Protein AF-A0A2W4L6K8-F1 (afdb_monomer)

Secondary structure (DSSP, 8-state):
--HHHHHHHS-SS-TT--EE-EETTEE-S-SSTT-HHHHHHHHHHHHH-HHHHHHHHSS-HHHHHHHHHHHHHHHHHH---TTS-TT--GGG---HHHHHHHHHHTHHHHTS-EEEEE--TT-HHHHHHHHHHHHHHHHTT--EEEEEE-SSGGG--EEEEEEEEETTEEEEEETTTTEEEEEEHHHHHHT--HHHHS-SEEEEEEEE-

Foldseek 3Di:
DDPVVLVLQQAQADLPDFWFGDHPNHTQFDPDPQQQLLSQLLRLLSLLASVSSNQCNPDDNVVSVVVSSVVSLCQQQQDDDDVDDHRHPSVQHGDQVSSQVSCQVCCVSLVFRKDKDFQPLVDQVSLLVQLVLQQVCLQVSRKKKWWFAAPDNVVGTHIWIFNYDDPQWTWIQGRHSSGTWTDRVVCSSRQNCCPTPNTHGTTMMIGGD

pLDDT: mean 89.5, std 8.41, range [57.34, 97.81]

Radius of gyration: 15.95 Å; Cα contacts (8 Å, |Δi|>4): 426; chains: 1; bounding box: 30×41×46 Å

Sequence (209 aa):
MSPEELSQHLSLIDRGGVGDQRRGGIDVRQYEDTTCGTTSLIIARAEADPLYALSLTEGDFEENFKRERDRVHEWTNTHRLPGGIPHWPQALGTTPPDMAAYLNQHADAMGTEYEWRLVDDTDQRDVSRDMRDALTAANEGTPVPVLVANQNPADGMHYVLIVGNEGGDVLIYEPTGGETVRVPEEDFLNGNLSDSAGFDHVQSVMVPK

Structure (mmCIF, N/CA/C/O backbone):
data_AF-A0A2W4L6K8-F1
#
_entry.id   AF-A0A2W4L6K8-F1
#
loop_
_atom_site.group_PDB
_atom_site.id
_atom_site.type_symbol
_atom_site.label_atom_id
_atom_site.label_alt_id
_atom_site.label_comp_id
_atom_site.label_asym_id
_atom_site.label_entity_id
_atom_site.label_seq_id
_atom_site.pdbx_PDB_ins_code
_atom_site.Cartn_x
_atom_site.Cartn_y
_atom_site.Cartn_z
_atom_site.occupancy
_atom_site.B_iso_or_equiv
_atom_site.auth_seq_id
_atom_site.auth_comp_id
_atom_site.auth_asym_id
_atom_site.auth_atom_id
_atom_site.pdbx_PDB_model_num
ATOM 1 N N . MET A 1 1 ? -7.112 -16.903 -24.503 1.00 68.00 1 MET A N 1
ATOM 2 C CA . MET A 1 1 ? -6.727 -16.735 -23.100 1.00 68.00 1 MET A CA 1
ATOM 3 C C . MET A 1 1 ? -7.648 -17.608 -22.262 1.00 68.00 1 MET A C 1
ATOM 5 O O . MET A 1 1 ? -8.862 -17.439 -22.355 1.00 68.00 1 MET A O 1
ATOM 9 N N . SER A 1 2 ? -7.112 -18.614 -21.579 1.00 82.75 2 SER A N 1
ATOM 10 C CA . SER A 1 2 ? -7.831 -19.431 -20.600 1.00 82.75 2 SER A CA 1
ATOM 11 C C . SER A 1 2 ? -8.139 -18.600 -19.339 1.00 82.75 2 SER A C 1
ATOM 13 O O . SER A 1 2 ? -7.530 -17.546 -19.147 1.00 82.75 2 SER A O 1
ATOM 15 N N . PRO A 1 3 ? -9.067 -19.035 -18.465 1.00 75.31 3 PRO A N 1
ATOM 16 C CA . PRO A 1 3 ? -9.302 -18.371 -17.178 1.00 75.31 3 PRO A CA 1
ATOM 17 C C . PRO A 1 3 ? -8.042 -18.268 -16.305 1.00 75.31 3 PRO A C 1
ATOM 19 O O . PRO A 1 3 ? -7.853 -17.279 -15.607 1.00 75.31 3 PRO A O 1
ATOM 22 N N . GLU A 1 4 ? -7.162 -19.265 -16.389 1.00 76.00 4 GLU A N 1
ATOM 23 C CA . GLU A 1 4 ? -5.881 -19.291 -15.681 1.00 76.00 4 GLU A CA 1
ATOM 24 C C . GLU A 1 4 ? -4.900 -18.256 -16.251 1.00 76.00 4 GLU A C 1
ATOM 26 O O . GLU A 1 4 ? -4.315 -17.485 -15.497 1.00 76.00 4 GLU A O 1
ATOM 31 N N . GLU A 1 5 ? -4.798 -18.157 -17.581 1.00 75.00 5 GLU A N 1
ATOM 32 C CA . GLU A 1 5 ? -3.993 -17.125 -18.250 1.00 75.00 5 GLU A CA 1
ATOM 33 C C . GLU A 1 5 ? -4.513 -15.711 -17.925 1.00 75.00 5 GLU A C 1
ATOM 35 O O . GLU A 1 5 ? -3.727 -14.803 -17.682 1.00 75.00 5 GLU A O 1
ATOM 40 N N . LEU A 1 6 ? -5.835 -15.514 -17.849 1.00 77.00 6 LEU A N 1
ATOM 41 C CA . LEU A 1 6 ? -6.434 -14.242 -17.420 1.00 77.00 6 LEU A CA 1
ATOM 42 C C . LEU A 1 6 ? -6.054 -13.898 -15.973 1.00 77.00 6 LEU A C 1
ATOM 44 O O . LEU A 1 6 ? -5.636 -12.777 -15.702 1.00 77.00 6 LEU A O 1
ATOM 48 N N . SER A 1 7 ? -6.145 -14.853 -15.047 1.00 74.75 7 SER A N 1
ATOM 49 C CA . SER A 1 7 ? -5.787 -14.617 -13.642 1.00 74.75 7 SER A CA 1
ATOM 50 C C . SER A 1 7 ? -4.313 -14.244 -13.458 1.00 74.75 7 SER A C 1
ATOM 52 O O . SER A 1 7 ? -3.996 -13.436 -12.591 1.00 74.75 7 SER A O 1
ATOM 54 N N . GLN A 1 8 ? -3.416 -14.801 -14.276 1.00 74.94 8 GLN A N 1
ATOM 55 C CA . GLN A 1 8 ? -1.981 -14.492 -14.229 1.00 74.94 8 GLN A CA 1
ATOM 56 C C . GLN A 1 8 ? -1.658 -13.058 -14.666 1.00 74.94 8 GLN A C 1
ATOM 58 O O . GLN A 1 8 ? -0.642 -12.508 -14.242 1.00 74.94 8 GLN A O 1
ATOM 63 N N . HIS A 1 9 ? -2.512 -12.458 -15.497 1.00 81.75 9 HIS A N 1
ATOM 64 C CA . HIS A 1 9 ? -2.296 -11.122 -16.046 1.00 81.75 9 HIS A CA 1
ATOM 65 C C . HIS A 1 9 ? -3.090 -10.016 -15.341 1.00 81.75 9 HIS A C 1
ATOM 67 O O . HIS A 1 9 ? -2.664 -8.862 -15.356 1.00 81.75 9 HIS A O 1
ATOM 73 N N . LEU A 1 10 ? -4.236 -10.344 -14.738 1.00 85.94 10 LEU A N 1
ATOM 74 C CA . LEU A 1 10 ? -5.186 -9.355 -14.209 1.00 85.94 10 LEU A CA 1
ATOM 75 C C . LEU A 1 10 ? -5.088 -9.118 -12.695 1.00 85.94 10 LEU A C 1
ATOM 77 O O . LEU A 1 10 ? -5.924 -8.421 -12.133 1.00 85.94 10 LEU A O 1
ATOM 81 N N . SER A 1 11 ? -4.090 -9.695 -12.036 1.00 87.50 11 SER A N 1
ATOM 82 C CA . SER A 1 11 ? -3.805 -9.466 -10.621 1.00 87.50 11 SER A CA 1
ATOM 83 C C . SER A 1 11 ? -2.312 -9.638 -10.381 1.00 87.50 11 SER A C 1
ATOM 85 O O . SER A 1 11 ? -1.687 -10.478 -11.033 1.00 87.50 11 SER A O 1
ATOM 87 N N . LEU A 1 12 ? -1.728 -8.872 -9.460 1.00 91.06 12 LEU A N 1
ATOM 88 C CA . LEU A 1 12 ? -0.292 -8.943 -9.148 1.00 91.06 12 LEU A CA 1
ATOM 89 C C . LEU A 1 12 ? 0.019 -9.857 -7.961 1.00 91.06 12 LEU A C 1
ATOM 91 O O . LEU A 1 12 ? 1.140 -10.343 -7.851 1.00 91.06 12 LEU A O 1
ATOM 95 N N . ILE A 1 13 ? -0.976 -10.155 -7.131 1.00 91.19 13 ILE A N 1
ATOM 96 C CA . ILE A 1 13 ? -0.862 -11.039 -5.966 1.00 91.19 13 ILE A CA 1
ATOM 97 C C . ILE A 1 13 ? -1.892 -12.172 -6.043 1.00 91.19 13 ILE A C 1
ATOM 99 O O . ILE A 1 13 ? -2.893 -12.080 -6.739 1.00 91.19 13 ILE A O 1
ATOM 103 N N . ASP A 1 14 ? -1.638 -13.313 -5.431 1.00 84.88 14 ASP A N 1
ATOM 104 C CA . ASP A 1 14 ? -2.647 -14.351 -5.264 1.00 84.88 14 ASP A CA 1
ATOM 105 C C . ASP A 1 14 ? -3.558 -13.964 -4.091 1.00 84.88 14 ASP A C 1
ATOM 107 O O . ASP A 1 14 ? -3.153 -14.023 -2.934 1.00 84.88 14 ASP A O 1
ATOM 111 N N . ARG A 1 15 ? -4.797 -13.548 -4.385 1.00 67.12 15 ARG A N 1
ATOM 112 C CA . ARG A 1 15 ? -5.747 -13.019 -3.385 1.00 67.12 15 ARG A CA 1
ATOM 113 C C . ARG A 1 15 ? -6.103 -14.005 -2.263 1.00 67.12 15 ARG A C 1
ATOM 115 O O . ARG A 1 15 ? -6.611 -13.565 -1.240 1.00 67.12 15 ARG A O 1
ATOM 122 N N . GLY A 1 16 ? -5.866 -15.305 -2.449 1.00 67.00 16 GLY A N 1
ATOM 123 C CA . GLY A 1 16 ? -5.992 -16.330 -1.400 1.00 67.00 16 GLY A CA 1
ATOM 124 C C . GLY A 1 16 ? -4.676 -17.050 -1.089 1.00 67.00 16 GLY A C 1
ATOM 125 O O . GLY A 1 16 ? -4.641 -17.956 -0.258 1.00 67.00 16 GLY A O 1
ATOM 126 N N . GLY A 1 17 ? -3.590 -16.684 -1.772 1.00 72.25 17 GLY A N 1
ATOM 127 C CA . GLY A 1 17 ? -2.288 -17.312 -1.622 1.00 72.25 17 GLY A CA 1
ATOM 128 C C . GLY A 1 17 ? -1.479 -16.609 -0.546 1.00 72.25 17 GLY A C 1
ATOM 129 O O . GLY A 1 17 ? -1.089 -15.458 -0.707 1.00 72.25 17 GLY A O 1
ATOM 130 N N . VAL A 1 18 ? -1.195 -17.317 0.542 1.00 85.44 18 VAL A N 1
ATOM 131 C CA . VAL A 1 18 ? -0.209 -16.877 1.535 1.00 85.44 18 VAL A CA 1
ATOM 132 C C . VAL A 1 18 ? 1.219 -17.149 1.065 1.00 85.44 18 VAL A C 1
ATOM 134 O O . VAL A 1 18 ? 1.463 -18.087 0.303 1.00 85.44 18 VAL A O 1
ATOM 137 N N . GLY A 1 19 ? 2.167 -16.372 1.587 1.00 91.12 19 GLY A N 1
ATOM 138 C CA . GLY A 1 19 ? 3.592 -16.462 1.268 1.00 91.12 19 GLY A CA 1
ATOM 139 C C . GLY A 1 19 ? 3.997 -15.596 0.077 1.00 91.12 19 GLY A C 1
ATOM 140 O O . GLY A 1 19 ? 3.312 -14.621 -0.247 1.00 91.12 19 GLY A O 1
ATOM 141 N N . ASP A 1 20 ? 5.127 -15.951 -0.537 1.00 93.88 20 ASP A N 1
ATOM 142 C CA . ASP A 1 20 ? 5.776 -15.177 -1.599 1.00 93.88 20 ASP A CA 1
ATOM 143 C C . ASP A 1 20 ? 4.845 -14.921 -2.792 1.00 93.88 20 ASP A C 1
ATOM 145 O O . ASP A 1 20 ? 4.365 -15.842 -3.462 1.00 93.88 20 ASP A O 1
ATOM 149 N N . GLN A 1 21 ? 4.659 -13.647 -3.115 1.00 93.94 21 GLN A N 1
ATOM 150 C CA . GLN A 1 21 ? 3.882 -13.191 -4.254 1.00 93.94 21 GLN A CA 1
ATOM 151 C C . GLN A 1 21 ? 4.791 -13.036 -5.461 1.00 93.94 21 GLN A C 1
ATOM 153 O O . GLN A 1 21 ? 5.767 -12.289 -5.437 1.00 93.94 21 GLN A O 1
ATOM 158 N N . ARG A 1 22 ? 4.482 -13.755 -6.545 1.00 92.25 22 ARG A N 1
ATOM 159 C CA . ARG A 1 22 ? 5.334 -13.781 -7.743 1.00 92.25 22 ARG A CA 1
ATOM 160 C C . ARG A 1 22 ? 4.537 -13.628 -9.025 1.00 92.25 22 ARG A C 1
ATOM 162 O O . ARG A 1 22 ? 3.428 -14.153 -9.142 1.00 92.25 22 ARG A O 1
ATOM 169 N N . ARG A 1 23 ? 5.130 -12.974 -10.024 1.00 89.62 23 ARG A N 1
ATOM 170 C CA . ARG A 1 23 ? 4.609 -12.839 -11.391 1.00 89.62 23 ARG A CA 1
ATOM 171 C C . ARG A 1 23 ? 5.719 -13.042 -12.407 1.00 89.62 23 ARG A C 1
ATOM 173 O O . ARG A 1 23 ? 6.782 -12.446 -12.308 1.00 89.62 23 ARG A O 1
ATOM 180 N N . GLY A 1 24 ? 5.511 -13.967 -13.344 1.00 84.69 24 GLY A N 1
ATOM 181 C CA . GLY A 1 24 ? 6.549 -14.335 -14.315 1.00 84.69 24 GLY A CA 1
ATOM 182 C C . GLY A 1 24 ? 7.849 -14.856 -13.680 1.00 84.69 24 GLY A C 1
ATOM 183 O O . GLY A 1 24 ? 8.907 -14.744 -14.286 1.00 84.69 24 GLY A O 1
ATOM 184 N N . GLY A 1 25 ? 7.791 -15.396 -12.454 1.00 87.81 25 GLY A N 1
ATOM 185 C CA . GLY A 1 25 ? 8.976 -15.808 -11.688 1.00 87.81 25 GLY A CA 1
ATOM 186 C C . GLY A 1 25 ? 9.706 -14.667 -10.968 1.00 87.81 25 GLY A C 1
ATOM 187 O O . GLY A 1 25 ? 10.736 -14.916 -10.345 1.00 87.81 25 GLY A O 1
ATOM 188 N N . ILE A 1 26 ? 9.175 -13.448 -11.013 1.00 91.75 26 ILE A N 1
ATOM 189 C CA . ILE A 1 26 ? 9.701 -12.262 -10.334 1.00 91.75 26 ILE A CA 1
ATOM 190 C C . ILE A 1 26 ? 8.868 -11.993 -9.087 1.00 91.75 26 ILE A C 1
ATOM 192 O O . ILE A 1 26 ? 7.643 -12.099 -9.137 1.00 91.75 26 ILE A O 1
ATOM 196 N N . ASP A 1 27 ? 9.520 -11.661 -7.980 1.00 93.50 27 ASP A N 1
ATOM 197 C CA . ASP A 1 27 ? 8.831 -11.354 -6.728 1.00 93.50 27 ASP A CA 1
ATOM 198 C C . ASP A 1 27 ? 8.145 -9.990 -6.837 1.00 93.50 27 ASP A C 1
ATOM 200 O O . ASP A 1 27 ? 8.748 -8.998 -7.243 1.00 93.50 27 ASP A O 1
ATOM 204 N N . VAL A 1 28 ? 6.870 -9.924 -6.481 1.00 94.81 28 VAL A N 1
ATOM 205 C CA . VAL A 1 28 ? 6.146 -8.661 -6.385 1.00 94.81 28 VAL A CA 1
ATOM 206 C C . VAL A 1 28 ? 6.471 -8.104 -5.013 1.00 94.81 28 VAL A C 1
ATOM 208 O O . VAL A 1 28 ? 5.845 -8.498 -4.045 1.00 94.81 28 VAL A O 1
ATOM 211 N N . ARG A 1 29 ? 7.505 -7.262 -4.930 1.00 95.00 29 ARG A N 1
ATOM 212 C CA . ARG A 1 29 ? 8.001 -6.661 -3.684 1.00 95.00 29 ARG A CA 1
ATOM 213 C C . ARG A 1 29 ? 8.519 -5.245 -3.909 1.00 95.00 29 ARG A C 1
ATOM 215 O O . ARG A 1 29 ? 8.786 -4.836 -5.039 1.00 95.00 29 ARG A O 1
ATOM 222 N N . GLN A 1 30 ? 8.738 -4.503 -2.832 1.00 91.44 30 GLN A N 1
ATOM 223 C CA . GLN A 1 30 ? 9.507 -3.271 -2.879 1.00 91.44 30 GLN A CA 1
ATOM 224 C C . GLN A 1 30 ? 10.987 -3.619 -3.097 1.00 91.44 30 GLN A C 1
ATOM 226 O O . GLN A 1 30 ? 11.555 -4.500 -2.449 1.00 91.44 30 GLN A O 1
ATOM 231 N N . TYR A 1 31 ? 11.633 -2.914 -4.020 1.00 88.25 31 TYR A N 1
ATOM 232 C CA . TYR A 1 31 ? 13.058 -3.104 -4.321 1.00 88.25 31 TYR A CA 1
ATOM 233 C C . TYR A 1 31 ? 13.951 -2.018 -3.709 1.00 88.25 31 TYR A C 1
ATOM 235 O O . TYR A 1 31 ? 15.172 -2.095 -3.813 1.00 88.25 31 TYR A O 1
ATOM 243 N N . GLU A 1 32 ? 13.339 -1.017 -3.074 1.00 88.94 32 GLU A N 1
ATOM 244 C CA . GLU A 1 32 ? 13.996 0.091 -2.378 1.00 88.94 32 GLU A CA 1
ATOM 245 C C . GLU A 1 32 ? 13.298 0.327 -1.037 1.00 88.94 32 GLU A C 1
ATOM 247 O O . GLU A 1 32 ? 12.066 0.270 -0.973 1.00 88.94 32 GLU A O 1
ATOM 252 N N . ASP A 1 33 ? 14.061 0.629 0.015 1.00 87.62 33 ASP A N 1
ATOM 253 C CA . ASP A 1 33 ? 13.586 0.698 1.410 1.00 87.62 33 ASP A CA 1
ATOM 254 C C . ASP A 1 33 ? 12.424 1.682 1.627 1.00 87.62 33 ASP A C 1
ATOM 256 O O . ASP A 1 33 ? 11.616 1.518 2.535 1.00 87.62 33 ASP A O 1
ATOM 260 N N . THR A 1 34 ? 12.279 2.679 0.755 1.00 90.00 34 THR A N 1
ATOM 261 C CA . THR A 1 34 ? 11.283 3.751 0.883 1.00 90.00 34 THR A CA 1
ATOM 262 C C . THR A 1 34 ? 10.093 3.596 -0.065 1.00 90.00 34 THR A C 1
ATOM 264 O O . THR A 1 34 ? 9.283 4.512 -0.216 1.00 90.00 34 THR A O 1
ATOM 267 N N . THR A 1 35 ? 9.962 2.433 -0.708 1.00 93.50 35 THR A N 1
ATOM 268 C CA . THR A 1 35 ? 8.924 2.166 -1.717 1.00 93.50 35 THR A CA 1
ATOM 269 C C . THR A 1 35 ? 7.826 1.208 -1.243 1.00 93.50 35 THR A C 1
ATOM 271 O O . THR A 1 35 ? 7.029 0.764 -2.067 1.00 93.50 35 THR A O 1
ATOM 274 N N . CYS A 1 36 ? 7.710 0.938 0.065 1.00 95.38 36 CYS A N 1
ATOM 275 C CA . CYS A 1 36 ? 6.611 0.154 0.659 1.00 95.38 36 CYS A CA 1
ATOM 276 C C . CYS A 1 36 ? 5.225 0.713 0.276 1.00 95.38 36 CYS A C 1
ATOM 278 O O . CYS A 1 36 ? 4.378 -0.002 -0.263 1.00 95.38 36 CYS A O 1
ATOM 280 N N . GLY A 1 37 ? 5.026 2.026 0.458 1.00 95.50 37 GLY A N 1
ATOM 281 C CA . GLY A 1 37 ? 3.790 2.726 0.097 1.00 95.50 37 GLY A CA 1
ATOM 282 C C . GLY A 1 37 ? 3.538 2.703 -1.407 1.00 95.50 37 GLY A C 1
ATOM 283 O O . GLY A 1 37 ? 2.460 2.321 -1.847 1.00 95.50 37 GLY A O 1
ATOM 284 N N . THR A 1 38 ? 4.559 3.009 -2.210 1.00 96.50 38 THR A N 1
ATOM 285 C CA . THR A 1 38 ? 4.476 2.944 -3.677 1.00 96.50 38 THR A CA 1
ATOM 286 C C . THR A 1 38 ? 4.067 1.559 -4.176 1.00 96.50 38 THR A C 1
ATOM 288 O O . THR A 1 38 ? 3.187 1.436 -5.023 1.00 96.50 38 THR A O 1
ATOM 291 N N . THR A 1 39 ? 4.685 0.512 -3.637 1.00 97.75 39 THR A N 1
ATOM 292 C CA . THR A 1 39 ? 4.388 -0.878 -3.995 1.00 97.75 39 THR A CA 1
ATOM 293 C C . THR A 1 39 ? 2.951 -1.234 -3.619 1.00 97.75 39 THR A C 1
ATOM 295 O O . THR A 1 39 ? 2.222 -1.792 -4.437 1.00 97.75 39 THR A O 1
ATOM 298 N N . SER A 1 40 ? 2.507 -0.820 -2.429 1.00 97.69 40 SER A N 1
ATOM 299 C CA . SER A 1 40 ? 1.122 -0.991 -1.977 1.00 97.69 40 SER A CA 1
ATOM 300 C C . SER A 1 40 ? 0.117 -0.270 -2.885 1.00 97.69 40 SER A C 1
ATOM 302 O O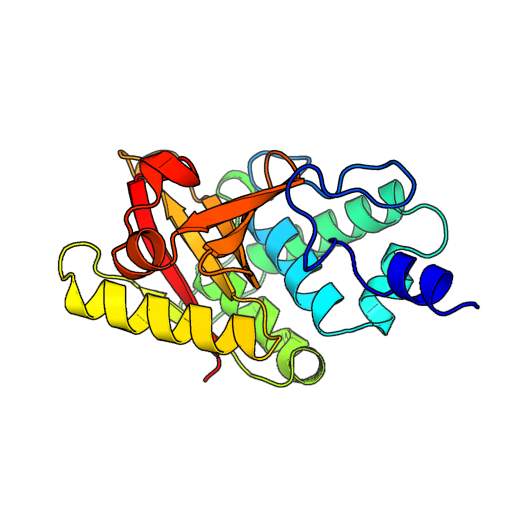 . SER A 1 40 ? -0.928 -0.833 -3.190 1.00 97.69 40 SER A O 1
ATOM 304 N N . LEU A 1 41 ? 0.430 0.938 -3.377 1.00 97.81 41 LEU A N 1
ATOM 305 C CA . LEU A 1 41 ? -0.420 1.674 -4.328 1.00 97.81 41 LEU A CA 1
ATOM 306 C C . LEU A 1 41 ? -0.548 0.966 -5.675 1.00 97.81 41 LEU A C 1
ATOM 308 O O . LEU A 1 41 ? -1.645 0.897 -6.228 1.00 97.81 41 LEU A O 1
ATOM 312 N N . ILE A 1 42 ? 0.564 0.453 -6.206 1.00 97.69 42 ILE A N 1
ATOM 313 C CA . ILE A 1 42 ? 0.564 -0.267 -7.484 1.00 97.69 42 ILE A CA 1
ATOM 314 C C . ILE A 1 42 ? -0.308 -1.512 -7.375 1.00 97.69 42 ILE A C 1
ATOM 316 O O . ILE A 1 42 ? -1.136 -1.748 -8.250 1.00 97.69 42 ILE A O 1
ATOM 320 N N . ILE A 1 43 ? -0.171 -2.274 -6.290 1.00 96.44 43 ILE A N 1
ATOM 321 C CA . ILE A 1 43 ? -0.979 -3.476 -6.074 1.00 96.44 43 ILE A CA 1
ATOM 322 C C . ILE A 1 43 ? -2.440 -3.096 -5.864 1.00 96.44 43 ILE A C 1
ATOM 324 O O . ILE A 1 43 ? -3.285 -3.605 -6.589 1.00 96.44 43 ILE A O 1
ATOM 328 N N . ALA A 1 44 ? -2.749 -2.144 -4.979 1.00 96.62 44 ALA A N 1
ATOM 329 C CA . ALA A 1 44 ? -4.124 -1.697 -4.748 1.00 96.62 44 ALA A CA 1
ATOM 330 C C . ALA A 1 44 ? -4.828 -1.301 -6.056 1.00 96.62 44 ALA A C 1
ATOM 332 O O . ALA A 1 44 ? -5.945 -1.740 -6.323 1.00 96.62 44 ALA A O 1
ATOM 333 N N . ARG A 1 45 ? -4.143 -0.533 -6.913 1.00 96.38 45 ARG A N 1
ATOM 334 C CA . ARG A 1 45 ? -4.674 -0.141 -8.218 1.00 96.38 45 ARG A CA 1
ATOM 335 C C . ARG A 1 45 ? -4.775 -1.318 -9.184 1.00 96.38 45 ARG A C 1
ATOM 337 O O . ARG A 1 45 ? -5.769 -1.410 -9.890 1.00 96.38 45 ARG A O 1
ATOM 344 N N . ALA A 1 46 ? -3.784 -2.203 -9.245 1.00 95.50 46 ALA A N 1
ATOM 345 C CA . ALA A 1 46 ? -3.829 -3.374 -10.121 1.00 95.50 46 ALA A CA 1
ATOM 346 C C . ALA A 1 46 ? -4.955 -4.343 -9.744 1.00 95.50 46 ALA A C 1
ATOM 348 O O . ALA A 1 46 ? -5.567 -4.938 -10.624 1.00 95.50 46 ALA A O 1
ATOM 349 N N . GLU A 1 47 ? -5.285 -4.448 -8.459 1.00 91.94 47 GLU A N 1
ATOM 350 C CA . GLU A 1 47 ? -6.406 -5.264 -8.004 1.00 91.94 47 GLU A CA 1
ATOM 351 C C . GLU A 1 47 ? -7.778 -4.658 -8.360 1.00 91.94 47 GLU A C 1
ATOM 353 O O . GLU A 1 47 ? -8.750 -5.406 -8.505 1.00 91.94 47 GLU A O 1
ATOM 358 N N . ALA A 1 48 ? -7.861 -3.338 -8.548 1.00 91.75 48 ALA A N 1
ATOM 359 C CA . ALA A 1 48 ? -9.089 -2.646 -8.948 1.00 91.75 48 ALA A CA 1
ATOM 360 C C . ALA A 1 48 ? -9.205 -2.408 -10.470 1.00 91.75 48 ALA A C 1
ATOM 362 O O . ALA A 1 48 ? -10.309 -2.347 -11.010 1.00 91.75 48 ALA A O 1
ATOM 363 N N . ASP A 1 49 ? -8.078 -2.312 -11.181 1.00 93.62 49 ASP A N 1
ATOM 364 C CA . ASP A 1 49 ? -7.991 -1.970 -12.604 1.00 93.62 49 ASP A CA 1
ATOM 365 C C . ASP A 1 49 ? -7.292 -3.090 -13.399 1.00 93.62 49 ASP A C 1
ATOM 367 O O . ASP A 1 49 ? -6.060 -3.103 -13.529 1.00 93.62 49 ASP A O 1
ATOM 371 N N . PRO A 1 50 ? -8.063 -4.020 -13.999 1.00 91.44 50 PRO A N 1
ATOM 372 C CA . PRO A 1 50 ? -7.507 -5.125 -14.774 1.00 91.44 50 PRO A CA 1
ATOM 373 C C . PRO A 1 50 ? -6.686 -4.672 -15.990 1.00 91.44 50 PRO A C 1
ATOM 375 O O . PRO A 1 50 ? -5.767 -5.374 -16.408 1.00 91.44 50 PRO A O 1
ATOM 378 N N . LEU A 1 51 ? -6.993 -3.508 -16.580 1.00 93.25 51 LEU A N 1
ATOM 379 C CA . LEU A 1 51 ? -6.225 -2.982 -17.714 1.00 93.25 51 LEU A CA 1
ATOM 380 C C . LEU A 1 51 ? -4.873 -2.442 -17.253 1.00 93.25 51 LEU A C 1
ATOM 382 O O . LEU A 1 51 ? -3.870 -2.621 -17.945 1.00 93.25 51 LEU A O 1
ATOM 386 N N . TYR A 1 52 ? -4.830 -1.822 -16.077 1.00 96.19 52 TYR A N 1
ATOM 387 C CA . TYR A 1 52 ? -3.577 -1.430 -15.451 1.00 96.19 52 TYR A CA 1
ATOM 388 C C . TYR A 1 52 ? -2.733 -2.647 -15.058 1.00 96.19 52 TYR A C 1
ATOM 390 O O . TYR A 1 52 ? -1.556 -2.685 -15.415 1.00 96.19 52 TYR A O 1
ATOM 398 N N . ALA A 1 53 ? -3.324 -3.672 -14.435 1.00 95.56 53 ALA A N 1
ATOM 399 C CA . ALA A 1 53 ? -2.628 -4.927 -14.140 1.00 95.56 53 ALA A CA 1
ATOM 400 C C . ALA A 1 53 ? -2.043 -5.568 -15.411 1.00 95.56 53 ALA A C 1
ATOM 402 O O . ALA A 1 53 ? -0.856 -5.902 -15.452 1.00 95.56 53 ALA A O 1
ATOM 403 N N . LEU A 1 54 ? -2.839 -5.648 -16.484 1.00 93.94 54 LEU A N 1
ATOM 404 C CA . LEU A 1 54 ? -2.385 -6.163 -17.775 1.00 93.94 54 LEU A CA 1
ATOM 405 C C . LEU A 1 54 ? -1.215 -5.345 -18.335 1.00 93.94 54 LEU A C 1
ATOM 4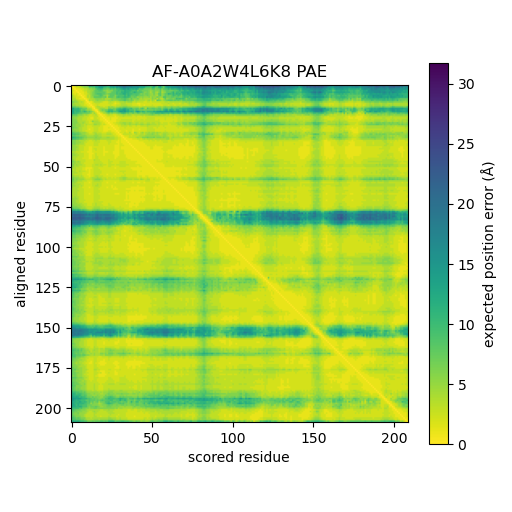07 O O . LEU A 1 54 ? -0.244 -5.922 -18.811 1.00 93.94 54 LEU A O 1
ATOM 411 N N . SER A 1 55 ? -1.264 -4.012 -18.233 1.00 95.38 55 SER A N 1
ATOM 412 C CA . SER A 1 55 ? -0.185 -3.141 -18.724 1.00 95.38 55 SER A CA 1
ATOM 413 C C . SER A 1 55 ? 1.156 -3.359 -18.015 1.00 95.38 55 SER A C 1
ATOM 415 O O . SER A 1 55 ? 2.206 -3.059 -18.582 1.00 95.38 55 SER A O 1
ATOM 417 N N . LEU A 1 56 ? 1.128 -3.880 -16.785 1.00 96.81 56 LEU A N 1
ATOM 418 C CA . LEU A 1 56 ? 2.326 -4.225 -16.026 1.00 96.81 56 LEU A CA 1
ATOM 419 C C . LEU A 1 56 ? 2.821 -5.626 -16.380 1.00 96.81 56 LEU A C 1
ATOM 421 O O . LEU A 1 56 ? 4.023 -5.824 -16.542 1.00 96.81 56 LEU A O 1
ATOM 425 N N . THR A 1 57 ? 1.907 -6.588 -16.510 1.00 94.06 57 THR A N 1
ATOM 426 C CA . THR A 1 57 ? 2.238 -8.005 -16.727 1.00 94.06 57 THR A CA 1
ATOM 427 C C . THR A 1 57 ? 2.482 -8.373 -18.192 1.00 94.06 57 THR A C 1
ATOM 429 O O . THR A 1 57 ? 2.993 -9.458 -18.468 1.00 94.06 57 THR A O 1
ATOM 432 N N . GLU A 1 58 ? 2.132 -7.508 -19.144 1.00 91.00 58 GLU A N 1
ATOM 433 C CA . GLU A 1 58 ? 2.424 -7.718 -20.561 1.00 91.00 58 GLU A CA 1
ATOM 434 C C . GLU A 1 58 ? 3.906 -7.450 -20.873 1.00 91.00 58 GLU A C 1
ATOM 436 O O . GLU A 1 58 ? 4.427 -6.354 -20.664 1.00 91.00 58 GLU A O 1
ATOM 441 N N . GLY A 1 59 ? 4.591 -8.449 -21.435 1.00 90.69 59 GLY A N 1
ATOM 442 C CA . GLY A 1 59 ? 6.007 -8.341 -21.785 1.00 90.69 59 GLY A CA 1
ATOM 443 C C . GLY A 1 59 ? 6.929 -8.552 -20.582 1.00 90.69 59 GLY A C 1
ATOM 444 O O . GLY A 1 59 ? 6.801 -9.549 -19.874 1.00 90.69 59 GLY A O 1
ATOM 445 N N . ASP A 1 60 ? 7.900 -7.655 -20.398 1.00 94.31 60 ASP A N 1
ATOM 446 C CA . ASP A 1 60 ? 8.861 -7.725 -19.292 1.00 94.31 60 ASP A CA 1
ATOM 447 C C . ASP A 1 60 ? 8.264 -7.101 -18.022 1.00 94.31 60 ASP A C 1
ATOM 449 O O . ASP A 1 60 ? 8.259 -5.879 -17.842 1.00 94.31 60 ASP A O 1
ATOM 453 N N . PHE A 1 61 ? 7.734 -7.959 -17.147 1.00 94.06 61 PHE A N 1
ATOM 454 C CA . PHE A 1 61 ? 7.124 -7.532 -15.890 1.00 94.06 61 PHE A CA 1
ATOM 455 C C . PHE A 1 61 ? 8.113 -6.804 -14.972 1.00 94.06 61 PHE A C 1
ATOM 457 O O . PHE A 1 61 ? 7.733 -5.804 -14.368 1.00 94.06 61 PHE A O 1
ATOM 464 N N . GLU A 1 62 ? 9.368 -7.251 -14.876 1.00 94.50 62 GLU A N 1
ATOM 465 C CA . GLU A 1 62 ? 10.352 -6.637 -13.975 1.00 94.50 62 GLU A CA 1
ATOM 466 C C . GLU A 1 62 ? 10.652 -5.196 -14.407 1.00 94.50 62 GLU A C 1
ATOM 468 O O . GLU A 1 62 ? 10.608 -4.268 -13.591 1.00 94.50 62 GLU A O 1
ATOM 473 N N . GLU A 1 63 ? 10.882 -4.981 -15.705 1.00 95.44 63 GLU A N 1
ATOM 474 C CA . GLU A 1 63 ? 11.116 -3.644 -16.254 1.00 95.44 63 GLU A CA 1
ATOM 475 C C . GLU A 1 63 ? 9.879 -2.744 -16.110 1.00 95.44 63 GLU A C 1
ATOM 477 O O . GLU A 1 63 ? 9.990 -1.583 -15.697 1.00 95.44 63 GLU A O 1
ATOM 482 N N . ASN A 1 64 ? 8.691 -3.267 -16.426 1.00 96.50 64 ASN A N 1
ATOM 483 C CA . ASN A 1 64 ? 7.441 -2.517 -16.328 1.00 96.50 64 ASN A CA 1
ATOM 484 C C . ASN A 1 64 ? 7.125 -2.116 -14.886 1.00 96.50 64 ASN A C 1
ATOM 486 O O . ASN A 1 64 ? 6.793 -0.956 -14.633 1.00 96.50 64 ASN A O 1
ATOM 490 N N . PHE A 1 65 ? 7.255 -3.052 -13.948 1.00 96.00 65 PHE A N 1
ATOM 491 C CA . PHE A 1 65 ? 6.986 -2.829 -12.535 1.00 96.00 65 PHE A CA 1
ATOM 492 C C . PHE A 1 65 ? 7.964 -1.816 -11.938 1.00 96.00 65 PHE A C 1
ATOM 494 O O . PHE A 1 65 ? 7.543 -0.879 -11.260 1.00 96.00 65 PHE A O 1
ATOM 501 N N . LYS A 1 66 ? 9.257 -1.921 -12.272 1.00 95.38 66 LYS A N 1
ATOM 502 C CA . LYS A 1 66 ? 10.266 -0.934 -11.871 1.00 95.38 66 LYS A CA 1
ATOM 503 C C . LYS A 1 66 ? 9.934 0.466 -12.388 1.00 95.38 66 LYS A C 1
ATOM 505 O O . LYS A 1 66 ? 9.947 1.423 -11.616 1.00 95.38 66 LYS A O 1
ATOM 510 N N . ARG A 1 67 ? 9.615 0.595 -13.679 1.00 96.75 67 ARG A N 1
ATOM 511 C CA . ARG A 1 67 ? 9.273 1.885 -14.296 1.00 96.75 67 ARG A CA 1
ATOM 512 C C . ARG A 1 67 ? 8.031 2.506 -13.662 1.00 96.75 67 ARG A C 1
ATOM 514 O O . ARG A 1 67 ? 7.990 3.715 -13.445 1.00 96.75 67 ARG A O 1
ATOM 521 N N . GLU A 1 68 ? 7.020 1.692 -13.375 1.00 97.62 68 GLU A N 1
ATOM 522 C CA . GLU A 1 68 ? 5.800 2.171 -12.734 1.00 97.62 68 GLU A CA 1
ATOM 523 C C . GLU A 1 68 ? 6.049 2.597 -11.288 1.00 97.62 68 GLU A C 1
ATOM 525 O O . GLU A 1 68 ? 5.584 3.659 -10.881 1.00 97.62 68 GLU A O 1
ATOM 530 N N . ARG A 1 69 ? 6.841 1.835 -10.532 1.00 96.12 69 ARG A N 1
ATOM 531 C CA . ARG A 1 69 ? 7.294 2.222 -9.193 1.00 96.12 69 ARG A CA 1
ATOM 532 C C . ARG A 1 69 ? 7.984 3.580 -9.210 1.00 96.12 69 ARG A C 1
ATOM 534 O O . ARG A 1 69 ? 7.602 4.439 -8.422 1.00 96.12 69 ARG A O 1
ATOM 541 N N . ASP A 1 70 ? 8.928 3.807 -10.119 1.00 95.56 70 ASP A N 1
ATOM 542 C CA . ASP A 1 70 ? 9.632 5.093 -10.216 1.00 95.56 70 ASP A CA 1
ATOM 543 C C . ASP A 1 70 ? 8.641 6.240 -10.490 1.00 95.56 70 ASP A C 1
ATOM 545 O O . ASP A 1 70 ? 8.679 7.278 -9.827 1.00 95.56 70 ASP A O 1
ATOM 549 N N . ARG A 1 71 ? 7.680 6.019 -11.399 1.00 96.12 71 ARG A N 1
ATOM 550 C CA . ARG A 1 71 ? 6.624 6.987 -11.734 1.00 96.12 71 ARG A CA 1
ATOM 551 C C . ARG A 1 71 ? 5.716 7.302 -10.544 1.00 96.12 71 ARG A C 1
ATOM 553 O O . ARG A 1 71 ? 5.394 8.465 -10.311 1.00 96.12 71 ARG A O 1
ATOM 560 N N . VAL A 1 72 ? 5.257 6.280 -9.823 1.00 95.88 72 VAL A N 1
ATOM 561 C CA . VAL A 1 72 ? 4.348 6.441 -8.680 1.00 95.88 72 VAL A CA 1
ATOM 562 C C . VAL A 1 72 ? 5.074 7.080 -7.503 1.00 95.88 72 VAL A C 1
ATOM 564 O O . VAL A 1 72 ? 4.526 7.991 -6.893 1.00 95.88 72 VAL A O 1
ATOM 567 N N . HIS A 1 73 ? 6.315 6.677 -7.226 1.00 93.94 73 HIS A N 1
ATOM 568 C CA . HIS A 1 73 ? 7.119 7.254 -6.148 1.00 93.94 73 HIS A CA 1
ATOM 569 C C . HIS A 1 73 ? 7.454 8.722 -6.411 1.00 93.94 73 HIS A C 1
ATOM 571 O O . HIS A 1 73 ? 7.342 9.549 -5.509 1.00 93.94 73 HIS A O 1
ATOM 577 N N . GLU A 1 74 ? 7.793 9.081 -7.653 1.00 93.19 74 GLU A N 1
ATOM 578 C CA . GLU A 1 74 ? 7.934 10.483 -8.051 1.00 93.19 74 GLU A CA 1
ATOM 579 C C . GLU A 1 74 ? 6.619 11.244 -7.867 1.00 93.19 74 GLU A C 1
ATOM 581 O O . GLU A 1 74 ? 6.617 12.325 -7.274 1.00 93.19 74 GLU A O 1
ATOM 586 N N . TRP A 1 75 ? 5.494 10.681 -8.314 1.00 93.06 75 TRP A N 1
ATOM 587 C CA . TRP A 1 75 ? 4.188 11.321 -8.181 1.00 93.06 75 TRP A CA 1
ATOM 588 C C . TRP A 1 75 ? 3.843 11.591 -6.714 1.00 93.06 75 TRP A C 1
ATOM 590 O O . TRP A 1 75 ? 3.565 12.736 -6.366 1.00 93.06 75 TRP A O 1
ATOM 600 N N . THR A 1 76 ? 3.945 10.592 -5.831 1.00 91.56 76 THR A N 1
ATOM 601 C CA . THR A 1 76 ? 3.578 10.729 -4.409 1.00 91.56 76 THR A CA 1
ATOM 602 C C . THR A 1 76 ? 4.506 11.646 -3.618 1.00 91.56 76 THR A C 1
ATOM 604 O O . THR A 1 76 ? 4.163 12.043 -2.513 1.00 91.56 76 THR A O 1
ATOM 607 N N . ASN A 1 77 ? 5.664 12.014 -4.170 1.00 90.12 77 ASN A N 1
ATOM 608 C CA . ASN A 1 77 ? 6.644 12.875 -3.504 1.00 90.12 77 ASN A CA 1
ATOM 609 C C . ASN A 1 77 ? 6.752 14.280 -4.115 1.00 90.12 77 ASN A C 1
ATOM 611 O O . ASN A 1 77 ? 7.301 15.191 -3.496 1.00 90.12 77 ASN A O 1
ATOM 615 N N . THR A 1 78 ? 6.232 14.485 -5.326 1.00 86.81 78 THR A N 1
ATOM 616 C CA . THR A 1 78 ? 6.258 15.784 -6.027 1.00 86.81 78 THR A CA 1
ATOM 617 C C . THR A 1 78 ? 4.879 16.427 -6.146 1.00 86.81 78 THR A C 1
ATOM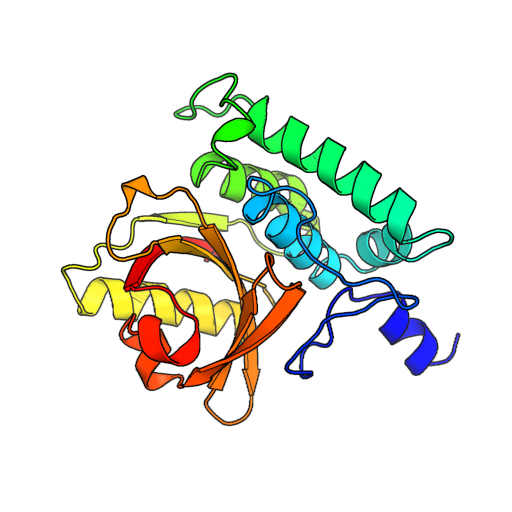 619 O O . THR A 1 78 ? 4.779 17.622 -6.460 1.00 86.81 78 THR A O 1
ATOM 622 N N . HIS A 1 79 ? 3.815 15.663 -5.881 1.00 73.94 79 HIS A N 1
ATOM 623 C CA . HIS A 1 79 ? 2.452 16.165 -5.878 1.00 73.94 79 HIS A CA 1
ATOM 624 C C . HIS A 1 79 ? 2.266 17.261 -4.817 1.00 73.94 79 HIS A C 1
ATOM 626 O O . HIS A 1 79 ? 2.939 17.314 -3.788 1.00 73.94 79 HIS A O 1
ATOM 632 N N . ARG A 1 80 ? 1.380 18.216 -5.112 1.00 70.00 80 ARG A N 1
ATOM 633 C CA . ARG A 1 80 ? 1.132 19.376 -4.251 1.00 70.00 80 ARG A CA 1
ATOM 634 C C . ARG A 1 80 ? -0.314 19.379 -3.802 1.00 70.00 80 ARG A C 1
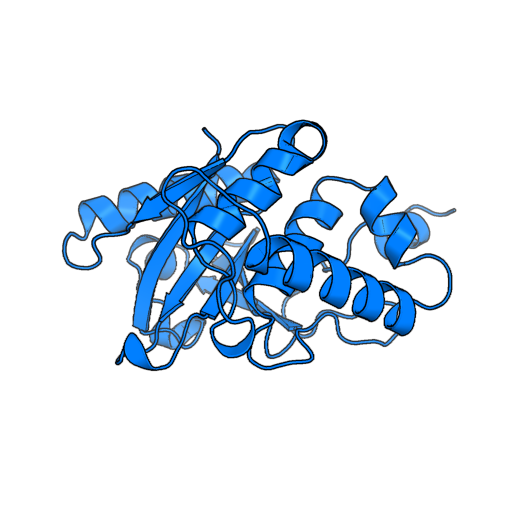ATOM 636 O O . ARG A 1 80 ? -1.164 19.980 -4.457 1.00 70.00 80 ARG A O 1
ATOM 643 N N . LEU A 1 81 ? -0.570 18.750 -2.664 1.00 65.69 81 LEU A N 1
ATOM 644 C CA . LEU A 1 81 ? -1.874 18.819 -2.019 1.00 65.69 81 LEU A CA 1
ATOM 645 C C . LEU A 1 81 ? -2.005 20.064 -1.146 1.00 65.69 81 LEU A C 1
ATOM 647 O O . LEU A 1 81 ? -1.042 20.471 -0.488 1.00 65.69 81 LEU A O 1
ATOM 651 N N . PRO A 1 82 ? -3.214 20.635 -1.045 1.00 57.72 82 PRO A N 1
ATOM 652 C CA . PRO A 1 82 ? -3.560 21.511 0.063 1.00 57.72 82 PRO A CA 1
ATOM 653 C C . PRO A 1 82 ? -3.357 20.768 1.396 1.00 57.72 82 PRO A C 1
ATOM 655 O O . PRO A 1 82 ? -4.016 19.767 1.653 1.00 57.72 82 PRO A O 1
ATOM 658 N N . GLY A 1 83 ? -2.429 21.242 2.232 1.00 57.34 83 GLY A N 1
ATOM 659 C CA . GLY A 1 83 ? -2.102 20.620 3.525 1.00 57.34 83 GLY A CA 1
ATOM 660 C C . GLY A 1 83 ? -1.002 19.549 3.485 1.00 57.34 83 GLY A C 1
ATOM 661 O O . GLY A 1 83 ? -0.524 19.163 4.547 1.00 57.34 83 GLY A O 1
ATOM 662 N N . GLY A 1 84 ? -0.558 19.121 2.297 1.00 62.50 84 GLY A N 1
ATOM 663 C CA . GLY A 1 84 ? 0.642 18.294 2.126 1.00 62.50 84 GLY A CA 1
ATOM 664 C C . GLY A 1 84 ? 1.927 19.129 2.150 1.00 62.50 84 GLY A C 1
ATOM 665 O O . GLY A 1 84 ? 1.886 20.355 2.017 1.00 62.50 84 GLY A O 1
ATOM 666 N N . ILE A 1 85 ? 3.079 18.472 2.306 1.00 67.50 85 ILE A N 1
ATOM 667 C CA . ILE A 1 85 ? 4.394 19.126 2.239 1.00 67.50 85 ILE A CA 1
ATOM 668 C C . ILE A 1 85 ? 4.867 19.078 0.780 1.00 67.50 85 ILE A C 1
ATOM 670 O O . ILE A 1 85 ? 5.174 17.996 0.288 1.00 67.50 85 ILE A O 1
ATOM 674 N N . PRO A 1 86 ? 4.948 20.218 0.063 1.00 74.19 86 PRO A N 1
ATOM 675 C CA . PRO A 1 86 ? 5.431 20.213 -1.312 1.00 74.19 86 PRO A CA 1
ATOM 676 C C . PRO A 1 86 ? 6.869 19.688 -1.373 1.00 74.19 86 PRO A C 1
ATOM 678 O O . PRO A 1 86 ? 7.728 20.224 -0.672 1.00 74.19 86 PRO A O 1
ATOM 681 N N . HIS A 1 87 ? 7.135 18.730 -2.267 1.00 81.56 87 HIS A N 1
ATOM 682 C CA . HIS A 1 87 ? 8.453 18.098 -2.450 1.00 81.56 87 HIS A CA 1
ATOM 683 C C . HIS A 1 87 ? 8.912 17.314 -1.218 1.00 81.56 87 HIS A C 1
ATOM 685 O O . HIS A 1 87 ? 9.973 17.590 -0.648 1.00 81.56 87 HIS A O 1
ATOM 691 N N . TRP A 1 88 ? 8.098 16.345 -0.797 1.00 85.19 88 TRP A N 1
ATOM 692 C CA . TRP A 1 88 ? 8.480 15.399 0.246 1.00 85.19 88 TRP A CA 1
ATOM 693 C C . TRP A 1 88 ? 9.740 14.627 -0.191 1.00 85.19 88 TRP A C 1
ATOM 695 O O . TRP A 1 88 ? 9.832 14.193 -1.343 1.00 85.19 88 TRP A O 1
ATOM 705 N N . PRO A 1 89 ? 10.761 14.483 0.673 1.00 86.94 89 PRO A N 1
ATOM 706 C CA . PRO A 1 89 ? 11.939 13.707 0.319 1.00 86.94 89 PRO A CA 1
ATOM 707 C C . PRO A 1 89 ? 11.578 12.230 0.115 1.00 86.94 89 PRO A C 1
ATOM 709 O O . PRO A 1 89 ? 11.196 11.558 1.067 1.00 86.94 89 PRO A O 1
ATOM 712 N N . GLN A 1 90 ? 11.822 11.694 -1.084 1.00 88.75 90 GLN A N 1
ATOM 713 C CA . GLN A 1 90 ? 11.616 10.267 -1.403 1.00 88.75 90 GLN A CA 1
ATOM 714 C C . GLN A 1 90 ? 12.310 9.308 -0.426 1.00 88.75 90 GLN A C 1
ATOM 716 O O . GLN A 1 90 ? 11.831 8.198 -0.194 1.00 88.75 90 GLN A O 1
ATOM 721 N N . ALA A 1 91 ? 13.418 9.748 0.181 1.00 88.06 91 ALA A N 1
ATOM 722 C CA . ALA A 1 91 ? 14.148 9.013 1.212 1.00 88.06 91 ALA A CA 1
ATOM 723 C C . ALA A 1 91 ? 13.339 8.778 2.506 1.00 88.06 91 ALA A C 1
ATOM 725 O O . ALA A 1 91 ? 13.770 8.012 3.360 1.00 88.06 91 ALA A O 1
ATOM 726 N N . LEU A 1 92 ? 12.193 9.441 2.668 1.00 87.75 92 LEU A N 1
ATOM 727 C CA . LEU A 1 92 ? 11.294 9.275 3.805 1.00 87.75 92 LEU A CA 1
ATOM 728 C C . LEU A 1 92 ? 10.059 8.433 3.460 1.00 87.75 92 LEU A C 1
ATOM 730 O O . LEU A 1 92 ? 9.257 8.177 4.345 1.00 87.75 92 LEU A O 1
ATOM 734 N N . GLY A 1 93 ? 9.887 8.000 2.208 1.00 90.25 93 GLY A N 1
ATOM 735 C CA . GLY A 1 93 ? 8.739 7.200 1.775 1.00 90.25 93 GLY A CA 1
ATOM 736 C C . GLY A 1 93 ? 7.574 8.036 1.246 1.00 90.25 93 GLY A C 1
ATOM 737 O O . GLY A 1 93 ? 7.785 9.055 0.600 1.00 90.25 93 GLY A O 1
ATOM 738 N N . THR A 1 94 ? 6.339 7.586 1.475 1.00 91.38 94 THR A N 1
ATOM 739 C CA . THR A 1 94 ? 5.107 8.259 1.015 1.00 91.38 94 THR A CA 1
ATOM 740 C C . THR A 1 94 ? 4.288 8.726 2.215 1.00 91.38 94 THR A C 1
ATOM 742 O O . THR A 1 94 ? 4.078 7.954 3.145 1.00 91.38 94 THR A O 1
ATOM 745 N N . THR A 1 95 ? 3.814 9.973 2.229 1.00 91.62 95 THR A N 1
ATOM 746 C CA . THR A 1 95 ? 2.997 10.473 3.349 1.00 91.62 95 THR A CA 1
ATOM 747 C C . THR A 1 95 ? 1.551 9.951 3.271 1.00 91.62 95 THR A C 1
ATOM 749 O O . THR A 1 95 ? 1.075 9.681 2.165 1.00 91.62 95 THR A O 1
ATOM 752 N N . PRO A 1 96 ? 0.807 9.835 4.392 1.00 92.69 96 PRO A N 1
ATOM 753 C CA . PRO A 1 96 ? -0.602 9.429 4.344 1.00 92.69 96 PRO A CA 1
ATOM 754 C C . PRO A 1 96 ? -1.498 10.317 3.461 1.00 92.69 96 PRO A C 1
ATOM 756 O O . PRO A 1 96 ? -2.276 9.765 2.678 1.00 92.69 96 PRO A O 1
ATOM 759 N N . PRO A 1 97 ? -1.377 11.664 3.486 1.00 92.06 97 PRO A N 1
ATOM 760 C CA . PRO A 1 97 ? -2.103 12.516 2.545 1.00 92.06 97 PRO A CA 1
ATOM 761 C C . PRO A 1 97 ? -1.795 12.214 1.072 1.00 92.06 97 PRO A C 1
ATOM 763 O O . PRO A 1 97 ? -2.721 12.145 0.264 1.00 92.06 97 PRO A O 1
ATOM 766 N N . ASP A 1 98 ? -0.522 12.005 0.715 1.00 92.12 98 ASP A N 1
ATOM 767 C CA . ASP A 1 98 ? -0.125 11.714 -0.671 1.00 92.12 98 ASP A CA 1
ATOM 768 C C . ASP A 1 98 ? -0.559 10.310 -1.117 1.00 92.12 98 ASP A C 1
ATOM 770 O O . ASP A 1 98 ? -0.949 10.124 -2.272 1.00 92.12 98 ASP A O 1
ATOM 774 N N . MET A 1 99 ? -0.580 9.341 -0.195 1.00 94.25 99 MET A N 1
ATOM 775 C CA . MET A 1 99 ? -1.150 8.008 -0.417 1.00 94.25 99 MET A CA 1
ATOM 776 C C . MET A 1 99 ? -2.633 8.107 -0.801 1.00 94.25 99 MET A C 1
ATOM 778 O O . MET A 1 99 ? -3.046 7.609 -1.849 1.00 94.25 99 MET A O 1
ATOM 782 N N . ALA A 1 100 ? -3.432 8.802 0.017 1.00 94.56 100 ALA A N 1
ATOM 783 C CA . ALA A 1 100 ? -4.856 8.998 -0.242 1.00 94.56 100 ALA A CA 1
ATOM 784 C C . ALA A 1 100 ? -5.100 9.797 -1.529 1.00 94.56 100 ALA A C 1
ATOM 786 O O . ALA A 1 100 ? -6.031 9.504 -2.276 1.00 94.56 100 ALA A O 1
ATOM 787 N N . ALA A 1 101 ? -4.261 10.788 -1.832 1.00 93.25 101 ALA A N 1
ATOM 788 C CA . ALA A 1 101 ? -4.372 11.535 -3.078 1.00 93.25 101 ALA A CA 1
ATOM 789 C C . ALA A 1 101 ? -4.089 10.690 -4.314 1.00 93.25 101 ALA A C 1
ATOM 791 O O . ALA A 1 101 ? -4.789 10.857 -5.310 1.00 93.25 101 ALA A O 1
ATOM 792 N N . TYR A 1 102 ? -3.107 9.786 -4.269 1.00 94.69 102 TYR A N 1
ATOM 793 C CA . TYR A 1 102 ? -2.862 8.877 -5.388 1.00 94.69 102 TYR A CA 1
ATOM 794 C C . TYR A 1 102 ? -4.070 7.969 -5.618 1.00 94.69 102 TYR A C 1
ATOM 796 O O . TYR A 1 102 ? -4.542 7.851 -6.747 1.00 94.69 102 TYR A O 1
ATOM 804 N N . LEU A 1 103 ? -4.609 7.374 -4.549 1.00 95.62 103 LEU A N 1
ATOM 805 C CA . LEU A 1 103 ? -5.817 6.548 -4.635 1.00 95.62 103 LEU A CA 1
ATOM 806 C C . LEU A 1 103 ? -6.981 7.345 -5.243 1.00 95.62 103 LEU A C 1
ATOM 808 O O . LEU A 1 103 ? -7.621 6.885 -6.184 1.00 95.62 103 LEU A O 1
ATOM 812 N N . ASN A 1 104 ? -7.188 8.583 -4.787 1.00 95.25 104 ASN A N 1
ATOM 813 C CA . ASN A 1 104 ? -8.241 9.468 -5.289 1.00 95.25 104 ASN A CA 1
ATOM 814 C C . ASN A 1 104 ? -8.018 9.948 -6.729 1.00 95.25 104 ASN A C 1
ATOM 816 O O . ASN A 1 104 ? -8.979 10.117 -7.476 1.00 95.25 104 ASN A O 1
ATOM 820 N N . GLN A 1 105 ? -6.768 10.120 -7.167 1.00 95.00 105 GLN A N 1
ATOM 821 C CA . GLN A 1 105 ? -6.441 10.395 -8.570 1.00 95.00 105 GLN A CA 1
ATOM 822 C C . GLN A 1 105 ? -6.898 9.251 -9.492 1.00 95.00 105 GLN A C 1
ATOM 824 O O . GLN A 1 105 ? -7.107 9.469 -10.689 1.00 95.00 105 GLN A O 1
ATOM 829 N N . HIS A 1 106 ? -7.074 8.055 -8.934 1.00 94.94 106 HIS A N 1
ATOM 830 C CA . HIS A 1 106 ? -7.537 6.857 -9.615 1.00 94.94 106 HIS A CA 1
ATOM 831 C C . HIS A 1 106 ? -8.911 6.374 -9.119 1.00 94.94 106 HIS A C 1
ATOM 833 O O . HIS A 1 106 ? -9.266 5.232 -9.389 1.00 94.94 106 HIS A O 1
ATOM 839 N N . ALA A 1 107 ? -9.711 7.225 -8.462 1.00 94.88 107 ALA A N 1
ATOM 840 C CA . ALA A 1 107 ? -10.992 6.837 -7.856 1.00 94.88 107 ALA A CA 1
ATOM 841 C C . ALA A 1 107 ? -11.966 6.157 -8.835 1.00 94.88 107 ALA A C 1
ATOM 843 O O . ALA A 1 107 ? -12.624 5.189 -8.466 1.00 94.88 107 ALA A O 1
ATOM 844 N N . ASP A 1 108 ? -12.008 6.597 -10.098 1.00 94.00 108 ASP A N 1
ATOM 845 C CA . ASP A 1 108 ? -12.836 5.967 -11.141 1.00 94.00 108 ASP A CA 1
ATOM 846 C C . ASP A 1 108 ? -12.475 4.490 -11.360 1.00 94.00 108 ASP A C 1
ATOM 848 O O . ASP A 1 108 ? -13.347 3.659 -11.605 1.00 94.00 108 ASP A O 1
ATOM 852 N N . ALA A 1 109 ? -11.183 4.168 -11.273 1.00 91.25 109 ALA A N 1
ATOM 853 C CA . ALA A 1 109 ? -10.674 2.810 -11.392 1.00 91.25 109 ALA A CA 1
ATOM 854 C C . ALA A 1 109 ? -10.828 2.031 -10.077 1.00 91.25 109 ALA A C 1
ATOM 856 O O . ALA A 1 109 ? -11.143 0.848 -10.103 1.00 91.25 109 ALA A O 1
ATOM 857 N N . MET A 1 110 ? -10.659 2.705 -8.934 1.00 89.88 110 MET A N 1
ATOM 858 C CA . MET A 1 110 ? -10.849 2.113 -7.606 1.00 89.88 110 MET A CA 1
ATOM 859 C C . MET A 1 110 ? -12.327 1.863 -7.261 1.00 89.88 110 MET A C 1
ATOM 861 O O . MET A 1 110 ? -12.619 1.135 -6.321 1.00 89.88 110 MET A O 1
ATOM 865 N N . GLY A 1 111 ? -13.265 2.492 -7.977 1.00 92.88 111 GLY A N 1
ATOM 866 C CA . GLY A 1 111 ? -14.701 2.439 -7.689 1.00 92.88 111 GLY A CA 1
ATOM 867 C C . GLY A 1 111 ? -15.128 3.231 -6.448 1.00 92.88 111 GLY A C 1
ATOM 868 O O . GLY A 1 111 ? -16.314 3.268 -6.128 1.00 92.88 111 GLY A O 1
ATOM 869 N N . THR A 1 112 ? -14.183 3.881 -5.768 1.00 95.31 112 THR A N 1
ATOM 870 C CA . THR A 1 112 ? -14.409 4.681 -4.568 1.00 95.31 112 THR A CA 1
ATOM 871 C C . THR A 1 112 ? -13.362 5.776 -4.448 1.00 95.31 112 THR A C 1
ATOM 873 O O . THR A 1 112 ? -12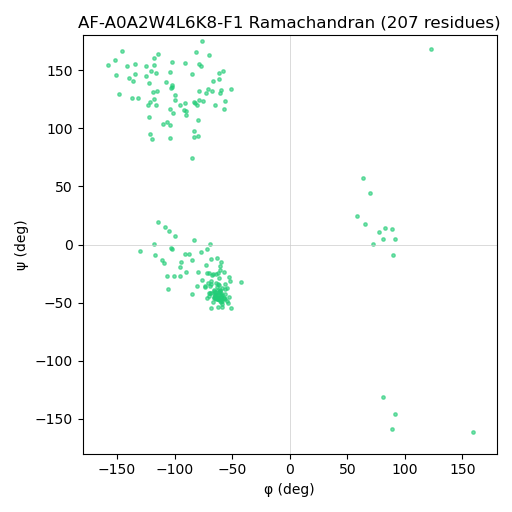.255 5.686 -4.982 1.00 95.31 112 THR A O 1
ATOM 876 N N . GLU A 1 113 ? -13.707 6.803 -3.689 1.00 96.12 113 GLU A N 1
ATOM 877 C CA . GLU A 1 113 ? -12.729 7.726 -3.144 1.00 96.12 113 GLU A CA 1
ATOM 878 C C . GLU A 1 113 ? -12.273 7.234 -1.760 1.00 96.12 113 GLU A C 1
ATOM 880 O O . GLU A 1 113 ? -12.986 6.497 -1.080 1.00 96.12 113 GLU A O 1
ATOM 885 N N . TYR A 1 114 ? -11.081 7.653 -1.352 1.00 95.81 114 TYR A N 1
ATOM 886 C CA . TYR A 1 114 ? -10.450 7.309 -0.086 1.00 95.81 114 TYR A CA 1
ATOM 887 C C . TYR A 1 114 ? -10.258 8.546 0.784 1.00 95.81 114 TYR A C 1
ATOM 889 O O . TYR A 1 114 ? -9.961 9.644 0.299 1.00 95.81 114 TYR A O 1
ATOM 897 N N . GLU A 1 115 ? -10.336 8.350 2.089 1.00 95.44 115 GLU A N 1
ATOM 898 C CA . GLU A 1 115 ? -9.799 9.266 3.084 1.00 95.44 115 GLU A CA 1
ATOM 899 C C . GLU A 1 115 ? -8.711 8.574 3.904 1.00 95.44 115 GLU A C 1
ATOM 901 O O . GLU A 1 115 ? -8.687 7.350 4.028 1.00 95.44 115 GLU A O 1
ATOM 906 N N . TRP A 1 116 ? -7.792 9.361 4.458 1.00 93.75 116 TRP A N 1
ATOM 907 C CA . TRP A 1 116 ? -6.834 8.851 5.429 1.00 93.75 116 TRP A CA 1
ATOM 908 C C . TRP A 1 116 ? -7.292 9.262 6.827 1.00 93.75 116 TRP A C 1
ATOM 910 O O . TRP A 1 116 ? -7.678 10.413 7.051 1.00 93.75 116 TRP A O 1
ATOM 920 N N . ARG A 1 117 ? -7.242 8.325 7.770 1.00 94.75 117 ARG A N 1
ATOM 921 C CA . ARG A 1 117 ? -7.559 8.565 9.180 1.00 94.75 117 ARG A CA 1
ATOM 922 C C . ARG A 1 117 ? -6.329 8.270 10.019 1.00 94.75 117 ARG A C 1
ATOM 924 O O . ARG A 1 117 ? -5.713 7.221 9.844 1.00 94.75 117 ARG A O 1
ATOM 931 N N . LEU A 1 118 ? -5.971 9.192 10.912 1.00 92.81 118 LEU A N 1
ATOM 932 C CA . LEU A 1 118 ? -5.041 8.880 11.998 1.00 92.81 118 LEU A CA 1
ATOM 933 C C . LEU A 1 118 ? -5.732 7.911 12.947 1.00 92.81 118 LEU A C 1
ATOM 935 O O . LEU A 1 118 ? -6.868 8.164 13.346 1.00 92.81 118 LEU A O 1
ATOM 939 N N . VAL A 1 119 ? -5.035 6.842 13.308 1.00 90.44 119 VAL A N 1
ATOM 940 C CA . VAL A 1 119 ? -5.511 5.889 14.305 1.00 90.44 119 VAL A CA 1
ATOM 941 C C . VAL A 1 119 ? -4.901 6.285 15.644 1.00 90.44 119 VAL A C 1
ATOM 943 O O . VAL A 1 119 ? -3.681 6.352 15.774 1.00 90.44 119 VAL A O 1
ATOM 946 N N . ASP A 1 120 ? -5.749 6.593 16.626 1.00 85.75 120 ASP A N 1
ATOM 947 C CA . ASP A 1 120 ? -5.313 6.747 18.015 1.00 85.75 120 ASP A CA 1
ATOM 948 C C . ASP A 1 120 ? -5.161 5.352 18.624 1.00 85.75 120 ASP A C 1
ATOM 950 O O . ASP A 1 120 ? -6.119 4.761 19.123 1.00 85.75 120 ASP A O 1
ATOM 954 N N . ASP A 1 121 ? -3.945 4.815 18.558 1.00 81.62 121 ASP A N 1
ATOM 955 C CA . ASP A 1 121 ? -3.603 3.498 19.095 1.00 81.62 121 ASP A CA 1
ATOM 956 C C . ASP A 1 121 ? -3.621 3.432 20.634 1.00 81.62 121 ASP A C 1
ATOM 958 O O . ASP A 1 121 ? -3.409 2.367 21.215 1.00 81.62 121 ASP A O 1
ATOM 962 N N . THR A 1 122 ? -3.952 4.542 21.310 1.00 83.44 122 THR A N 1
ATOM 963 C CA . THR A 1 122 ? -4.196 4.591 22.756 1.00 83.44 122 THR A CA 1
ATOM 964 C C . THR A 1 122 ? -5.676 4.438 23.139 1.00 83.44 122 THR A C 1
ATOM 966 O O . THR A 1 122 ? -5.963 4.122 24.300 1.00 83.44 122 THR A O 1
ATOM 969 N N . ASP A 1 123 ? -6.624 4.588 22.198 1.00 87.94 123 ASP A N 1
ATOM 970 C CA . ASP A 1 123 ? -8.050 4.262 22.390 1.00 87.94 123 ASP A CA 1
ATOM 971 C C . ASP A 1 123 ? -8.443 3.025 21.570 1.00 87.94 123 ASP A C 1
ATOM 973 O O . ASP A 1 123 ? -8.717 3.080 20.370 1.00 87.94 123 ASP A O 1
ATOM 977 N N . GLN A 1 124 ? -8.587 1.894 22.266 1.00 88.88 124 GLN A N 1
ATOM 978 C CA . GLN A 1 124 ? -8.974 0.614 21.669 1.00 88.88 124 GLN A CA 1
ATOM 979 C C . GLN A 1 124 ? -10.246 0.686 20.813 1.00 88.88 124 GLN A C 1
ATOM 981 O O . GLN A 1 124 ? -10.406 -0.086 19.864 1.00 88.88 124 GLN A O 1
ATOM 986 N N . ARG A 1 125 ? -11.197 1.563 21.153 1.00 86.69 125 ARG A N 1
ATOM 987 C CA . ARG A 1 125 ? -12.458 1.670 20.407 1.00 86.69 125 ARG A CA 1
ATOM 988 C C . ARG A 1 125 ? -12.252 2.341 19.059 1.00 86.69 125 ARG A C 1
ATOM 990 O O . ARG A 1 125 ? -12.933 1.953 18.113 1.00 86.69 125 ARG A O 1
ATOM 997 N N . ASP A 1 126 ? -11.347 3.312 18.984 1.00 85.69 126 ASP A N 1
ATOM 998 C CA . ASP A 1 126 ? -11.014 3.985 17.732 1.00 85.69 126 ASP A CA 1
ATOM 999 C C . ASP A 1 126 ? -10.223 3.043 16.821 1.00 85.69 126 ASP A C 1
ATOM 1001 O O . ASP A 1 126 ? -10.654 2.832 15.687 1.00 85.69 126 ASP A O 1
ATOM 1005 N N . VAL A 1 127 ? -9.207 2.344 17.351 1.00 88.12 127 VAL A N 1
ATOM 1006 C CA . VAL A 1 127 ? -8.509 1.255 16.633 1.00 88.12 127 VAL A CA 1
ATOM 1007 C C . VAL A 1 127 ? -9.512 0.250 16.075 1.00 88.12 127 VAL A C 1
ATOM 1009 O O . VAL A 1 127 ? -9.564 0.011 14.872 1.00 88.12 127 VAL A O 1
ATOM 1012 N N . SER A 1 128 ? -10.377 -0.293 16.936 1.00 88.50 128 SER A N 1
ATOM 1013 C CA . SER A 1 128 ? -11.337 -1.320 16.524 1.00 88.50 128 SER A CA 1
ATOM 1014 C C . SER A 1 128 ? -12.305 -0.821 15.453 1.00 88.50 128 SER A C 1
ATOM 1016 O O . SER A 1 128 ? -12.726 -1.604 14.607 1.00 88.50 128 SER A O 1
ATOM 1018 N N . ARG A 1 129 ? -12.709 0.456 15.487 1.00 93.38 129 ARG A N 1
ATOM 1019 C CA . ARG A 1 129 ? -13.596 1.033 14.468 1.00 93.38 129 ARG A CA 1
ATOM 1020 C C . ARG A 1 129 ? -12.879 1.129 13.127 1.00 93.38 129 ARG A C 1
ATOM 1022 O O . ARG A 1 129 ? -13.382 0.603 12.142 1.00 93.38 129 ARG A O 1
ATOM 1029 N N . ASP A 1 130 ? -11.718 1.772 13.101 1.00 94.25 130 ASP A N 1
ATOM 1030 C CA . ASP A 1 130 ? -11.013 2.060 11.852 1.00 94.25 130 ASP A CA 1
ATOM 1031 C C . ASP A 1 130 ? -10.481 0.771 11.196 1.00 94.25 130 ASP A C 1
ATOM 1033 O O . ASP A 1 130 ? -10.558 0.617 9.976 1.00 94.25 130 ASP A O 1
ATOM 1037 N N . MET A 1 131 ? -10.070 -0.216 11.998 1.00 94.50 131 MET A N 1
ATOM 1038 C CA . MET A 1 131 ? -9.684 -1.545 11.509 1.00 94.50 131 MET A CA 1
ATOM 1039 C C . MET A 1 131 ? -10.888 -2.343 10.979 1.00 94.50 131 MET A C 1
ATOM 1041 O O . MET A 1 131 ? -10.769 -3.033 9.968 1.00 94.50 131 MET A O 1
ATOM 1045 N N . ARG A 1 132 ? -12.081 -2.226 11.584 1.00 95.69 132 ARG A N 1
ATOM 1046 C CA . ARG A 1 132 ? -13.306 -2.852 11.038 1.00 95.69 132 ARG A CA 1
ATOM 1047 C C . ARG A 1 132 ? -13.709 -2.267 9.694 1.00 95.69 132 ARG A C 1
ATOM 1049 O O . ARG A 1 132 ? -14.104 -3.028 8.811 1.00 95.69 132 ARG A O 1
ATOM 1056 N N . ASP A 1 133 ? -13.617 -0.951 9.542 1.00 95.81 133 ASP A N 1
ATOM 1057 C CA . ASP A 1 133 ? -13.914 -0.282 8.274 1.00 95.81 133 ASP A CA 1
ATOM 1058 C C . ASP A 1 133 ? -12.929 -0.747 7.189 1.00 95.81 133 ASP A C 1
ATOM 1060 O O . ASP A 1 133 ? -13.345 -1.118 6.091 1.00 95.81 133 ASP A O 1
ATOM 1064 N N . ALA A 1 134 ? -11.638 -0.834 7.528 1.00 95.81 134 ALA A N 1
ATOM 1065 C CA . ALA A 1 134 ? -10.602 -1.348 6.637 1.00 95.81 134 ALA A CA 1
ATOM 1066 C C . ALA A 1 134 ? -10.862 -2.800 6.195 1.00 95.81 134 ALA A C 1
ATOM 1068 O O . ALA A 1 134 ? -10.813 -3.112 5.005 1.00 95.81 134 ALA A O 1
ATOM 1069 N N . LEU A 1 135 ? -11.190 -3.685 7.142 1.00 95.56 135 LEU A N 1
ATOM 1070 C CA . LEU A 1 135 ? -11.496 -5.086 6.848 1.00 95.56 135 LEU A CA 1
ATOM 1071 C C . LEU A 1 135 ? -12.771 -5.238 6.011 1.00 95.56 135 LEU A C 1
ATOM 1073 O O . LEU A 1 135 ? -12.818 -6.060 5.098 1.00 95.56 135 LEU A O 1
ATOM 1077 N N . THR A 1 136 ? -13.801 -4.441 6.300 1.00 95.81 136 THR A N 1
ATOM 1078 C CA . THR A 1 136 ? -15.054 -4.452 5.532 1.00 95.81 136 THR A CA 1
ATOM 1079 C C . THR A 1 136 ? -14.787 -4.097 4.073 1.00 95.81 136 THR A C 1
ATOM 1081 O O . THR A 1 136 ? -15.182 -4.850 3.187 1.00 95.81 136 THR A O 1
ATOM 1084 N N . ALA A 1 137 ? -14.039 -3.020 3.823 1.00 95.06 137 ALA A N 1
ATOM 1085 C CA . ALA A 1 137 ? -13.664 -2.610 2.473 1.00 95.06 137 ALA A CA 1
ATOM 1086 C C . ALA A 1 137 ? -12.851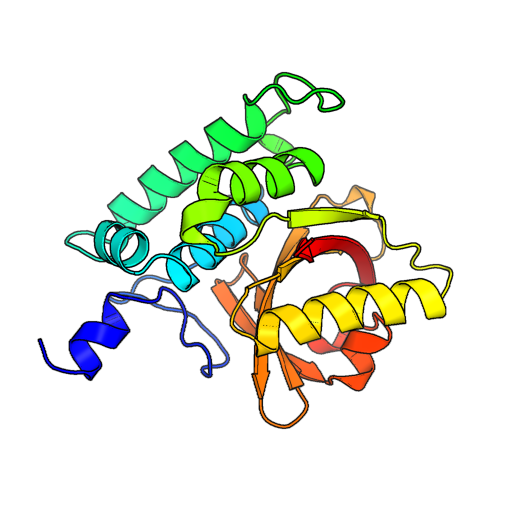 -3.688 1.735 1.00 95.06 137 ALA A C 1
ATOM 1088 O O . ALA A 1 137 ? -13.167 -4.024 0.591 1.00 95.06 137 ALA A O 1
ATOM 1089 N N . ALA A 1 138 ? -11.857 -4.288 2.398 1.00 93.44 138 ALA A N 1
ATOM 1090 C CA . ALA A 1 138 ? -11.049 -5.352 1.803 1.00 93.44 138 ALA A CA 1
ATOM 1091 C C . ALA A 1 138 ? -11.886 -6.587 1.432 1.00 93.44 138 ALA A C 1
ATOM 1093 O O . ALA A 1 138 ? -11.723 -7.141 0.346 1.00 93.44 138 ALA A O 1
ATOM 1094 N N . ASN A 1 139 ? -12.839 -6.976 2.282 1.00 91.94 139 ASN A N 1
ATOM 1095 C CA . ASN A 1 139 ? -13.764 -8.080 2.005 1.00 91.94 139 ASN A CA 1
ATOM 1096 C C . ASN A 1 139 ? -14.729 -7.788 0.847 1.00 91.94 139 ASN A C 1
ATOM 1098 O O . ASN A 1 139 ? -15.196 -8.714 0.183 1.00 91.94 139 ASN A O 1
ATOM 1102 N N . GLU A 1 140 ? -15.007 -6.515 0.573 1.00 91.25 140 GLU A N 1
ATOM 1103 C CA . GLU A 1 140 ? -15.779 -6.069 -0.592 1.00 91.25 140 GLU A CA 1
ATOM 1104 C C . GLU A 1 140 ? -14.923 -5.944 -1.866 1.00 91.25 140 GLU A C 1
ATOM 1106 O O . GLU A 1 140 ? -15.427 -5.561 -2.922 1.00 91.25 140 GLU A O 1
ATOM 1111 N N . GLY A 1 141 ? -13.643 -6.324 -1.800 1.00 89.00 141 GLY A N 1
ATOM 1112 C CA . GLY A 1 141 ? -12.715 -6.312 -2.929 1.00 89.00 141 GLY A CA 1
ATOM 1113 C C . GLY A 1 141 ? -11.977 -4.990 -3.116 1.00 89.00 141 GLY A C 1
ATOM 1114 O O . GLY A 1 141 ? -11.358 -4.802 -4.162 1.00 89.00 141 GLY A O 1
ATOM 1115 N N . THR A 1 142 ? -12.024 -4.096 -2.125 1.00 93.25 142 THR A N 1
ATOM 1116 C CA . THR A 1 142 ? -11.344 -2.797 -2.130 1.00 93.25 142 THR A CA 1
ATOM 1117 C C . THR A 1 142 ? -10.109 -2.858 -1.227 1.00 93.25 142 THR A C 1
ATOM 1119 O O . THR A 1 142 ? -10.259 -2.796 -0.007 1.00 93.25 142 THR A O 1
ATOM 1122 N N . PRO A 1 143 ? -8.881 -2.973 -1.769 1.00 94.56 143 PRO A N 1
ATOM 1123 C CA . PRO A 1 143 ? -7.681 -3.049 -0.943 1.00 94.56 143 PRO A CA 1
ATOM 1124 C C . PRO A 1 143 ? -7.490 -1.791 -0.091 1.00 94.56 143 PRO A C 1
ATOM 1126 O O . PRO A 1 143 ? -7.735 -0.670 -0.554 1.00 94.56 143 PRO A O 1
ATOM 1129 N N . VAL A 1 144 ? -7.015 -1.972 1.142 1.00 97.12 144 VAL A N 1
ATOM 1130 C CA . VAL A 1 144 ? -6.859 -0.884 2.118 1.00 97.12 144 VAL A CA 1
ATOM 1131 C C . VAL A 1 144 ? -5.413 -0.780 2.578 1.00 97.12 144 VAL A C 1
ATOM 1133 O O . VAL A 1 144 ? -4.927 -1.654 3.301 1.00 97.12 144 VAL A O 1
ATOM 1136 N N . PRO A 1 145 ? -4.699 0.283 2.174 1.00 97.62 145 PRO A N 1
ATOM 1137 C CA . PRO A 1 145 ? -3.396 0.574 2.739 1.00 97.62 145 PRO A CA 1
ATOM 1138 C C . PRO A 1 145 ? -3.474 0.969 4.212 1.00 97.62 145 PRO A C 1
ATOM 1140 O O . PRO A 1 145 ? -4.358 1.724 4.626 1.00 97.62 145 PRO A O 1
ATOM 1143 N N . VAL A 1 146 ? -2.502 0.495 4.986 1.00 96.75 146 VAL A N 1
ATOM 1144 C CA . VAL A 1 146 ? -2.349 0.809 6.407 1.00 96.75 146 VAL A CA 1
ATOM 1145 C C . VAL A 1 146 ? -0.906 1.197 6.676 1.00 96.75 146 VAL A C 1
ATOM 1147 O O . VAL A 1 146 ? 0.017 0.458 6.340 1.00 96.75 146 VAL A O 1
ATOM 1150 N N . LEU A 1 147 ? -0.716 2.367 7.282 1.00 94.81 147 LEU A N 1
ATOM 1151 C CA . LEU A 1 147 ? 0.573 2.770 7.826 1.00 94.81 147 LEU A CA 1
ATOM 1152 C C . LEU A 1 147 ? 0.744 2.110 9.191 1.00 94.81 147 LEU A C 1
ATOM 1154 O O . LEU A 1 147 ? -0.035 2.367 10.113 1.00 94.81 147 LEU A O 1
ATOM 1158 N N . VAL A 1 148 ? 1.791 1.312 9.315 1.00 92.94 148 VAL A N 1
ATOM 1159 C CA . VAL A 1 148 ? 2.188 0.626 10.540 1.00 92.94 148 VAL A CA 1
ATOM 1160 C C . VAL A 1 148 ? 3.570 1.097 10.981 1.00 92.94 148 VAL A C 1
ATOM 1162 O O . VAL A 1 148 ? 4.334 1.679 10.204 1.00 92.94 148 VAL A O 1
ATOM 1165 N N . ALA A 1 149 ? 3.886 0.872 12.249 1.00 87.75 149 ALA A N 1
ATOM 1166 C CA . ALA A 1 149 ? 5.177 1.201 12.828 1.00 87.75 149 ALA A CA 1
ATOM 1167 C C . ALA A 1 149 ? 5.631 0.125 13.818 1.00 87.75 149 ALA A C 1
ATOM 1169 O O . ALA A 1 149 ? 4.818 -0.553 14.446 1.00 87.75 149 ALA A O 1
ATOM 1170 N N . ASN A 1 150 ? 6.946 0.008 13.979 1.00 83.19 150 ASN A N 1
ATOM 1171 C CA . ASN A 1 150 ? 7.548 -0.718 15.096 1.00 83.19 150 ASN A CA 1
ATOM 1172 C C . ASN A 1 150 ? 7.454 0.125 16.379 1.00 83.19 150 ASN A C 1
ATOM 1174 O O . ASN A 1 150 ? 7.065 1.293 16.337 1.00 83.19 150 ASN A O 1
ATOM 1178 N N . GLN A 1 151 ? 7.877 -0.443 17.510 1.00 75.50 151 GLN A N 1
ATOM 1179 C CA . GLN A 1 151 ? 7.912 0.181 18.842 1.00 75.50 151 GLN A CA 1
ATOM 1180 C C . GLN A 1 151 ? 8.417 1.627 18.862 1.00 75.50 151 GLN A C 1
ATOM 1182 O O . GLN A 1 151 ? 8.006 2.417 19.711 1.00 75.50 151 GLN A O 1
ATOM 1187 N N . ASN A 1 152 ? 9.336 1.979 17.962 1.00 70.25 152 ASN A N 1
ATOM 1188 C CA . ASN A 1 152 ? 9.729 3.356 17.733 1.00 70.25 152 ASN A CA 1
ATOM 1189 C C . ASN A 1 152 ? 9.143 3.860 16.400 1.00 70.25 152 ASN A C 1
ATOM 1191 O O . ASN A 1 152 ? 9.687 3.556 15.338 1.00 70.25 152 ASN A O 1
ATOM 1195 N N . PRO A 1 153 ? 8.101 4.713 16.427 1.00 65.12 153 PRO A N 1
ATOM 1196 C CA . PRO A 1 153 ? 7.520 5.307 15.220 1.00 65.12 153 PRO A CA 1
ATOM 1197 C C . PRO A 1 153 ? 8.498 6.149 14.389 1.00 65.12 153 PRO A C 1
ATOM 1199 O O . PRO A 1 153 ? 8.222 6.468 13.234 1.00 65.12 153 PRO A O 1
ATOM 1202 N N . ALA A 1 154 ? 9.653 6.522 14.953 1.00 65.19 154 ALA A N 1
ATOM 1203 C CA . ALA A 1 154 ? 10.709 7.212 14.219 1.00 65.19 154 ALA A CA 1
ATOM 1204 C C . ALA A 1 154 ? 11.543 6.284 13.314 1.00 65.19 154 ALA A C 1
ATOM 1206 O O . ALA A 1 154 ? 12.364 6.791 12.549 1.00 65.19 154 ALA A O 1
ATOM 1207 N N . ASP A 1 155 ? 11.341 4.963 13.372 1.00 70.88 155 ASP A N 1
ATOM 1208 C CA . ASP A 1 155 ? 12.087 3.982 12.570 1.00 70.88 155 ASP A CA 1
ATOM 1209 C C . ASP A 1 155 ? 11.707 4.005 11.076 1.00 70.88 155 ASP A C 1
ATOM 1211 O O . ASP A 1 155 ? 12.347 3.344 10.260 1.00 70.88 155 ASP A O 1
ATOM 1215 N N . GLY A 1 156 ? 10.722 4.823 10.698 1.00 73.12 156 GLY A N 1
ATOM 1216 C CA . GLY A 1 156 ? 10.332 5.082 9.315 1.00 73.12 156 GLY A CA 1
ATOM 1217 C C . GLY A 1 156 ? 8.868 4.755 9.046 1.00 73.12 156 GLY A C 1
ATOM 1218 O O . GLY A 1 156 ? 8.182 4.148 9.863 1.00 73.12 156 GLY A O 1
ATOM 1219 N N . MET A 1 157 ? 8.377 5.185 7.882 1.00 85.38 157 MET A N 1
ATOM 1220 C CA . MET A 1 157 ? 7.027 4.853 7.429 1.00 85.38 157 MET A CA 1
ATOM 1221 C C . MET A 1 157 ? 7.029 3.473 6.776 1.00 85.38 157 MET A C 1
ATOM 1223 O O . MET A 1 157 ? 7.738 3.267 5.789 1.00 85.38 157 MET A O 1
ATOM 1227 N N . HIS A 1 158 ? 6.206 2.557 7.281 1.00 93.62 158 HIS A N 1
ATOM 1228 C CA . HIS A 1 158 ? 5.994 1.262 6.653 1.00 93.62 158 HIS A CA 1
ATOM 1229 C C . HIS A 1 158 ? 4.520 1.068 6.303 1.00 93.62 158 HIS A C 1
ATOM 1231 O O . HIS A 1 158 ? 3.648 1.178 7.160 1.00 93.62 158 HIS A O 1
ATOM 1237 N N . TYR A 1 159 ? 4.238 0.816 5.026 1.00 96.12 159 TYR A N 1
ATOM 1238 C CA . TYR A 1 159 ? 2.889 0.508 4.568 1.00 96.12 159 TYR A CA 1
ATOM 1239 C C . TYR A 1 159 ? 2.747 -0.973 4.308 1.00 96.12 159 TYR A C 1
ATOM 1241 O O . TYR A 1 159 ? 3.559 -1.545 3.585 1.00 96.12 159 TYR A O 1
ATOM 1249 N N . VAL A 1 160 ? 1.643 -1.519 4.797 1.00 96.44 160 VAL A N 1
ATOM 1250 C CA . VAL A 1 160 ? 1.112 -2.814 4.389 1.00 96.44 160 VAL A CA 1
ATOM 1251 C C . VAL A 1 160 ? -0.227 -2.619 3.686 1.00 96.44 160 VAL A C 1
ATOM 1253 O O . VAL A 1 160 ? -0.844 -1.551 3.772 1.00 96.44 160 VAL A O 1
ATOM 1256 N N . LEU A 1 161 ? -0.686 -3.646 2.977 1.00 96.69 161 LEU A N 1
ATOM 1257 C CA . LEU A 1 161 ? -1.941 -3.609 2.236 1.00 96.69 161 LEU A CA 1
ATOM 1258 C C . LEU A 1 161 ? -2.860 -4.738 2.693 1.00 96.69 161 LEU A C 1
ATOM 1260 O O . LEU A 1 161 ? -2.527 -5.908 2.545 1.00 96.69 161 LEU A O 1
ATOM 1264 N N . ILE A 1 162 ? -4.040 -4.400 3.204 1.00 96.12 162 ILE A N 1
ATOM 1265 C CA . ILE A 1 162 ? -5.077 -5.393 3.488 1.00 96.12 162 ILE A CA 1
ATOM 1266 C C . ILE A 1 162 ? -5.760 -5.739 2.171 1.00 96.12 162 ILE A C 1
ATOM 1268 O O . ILE A 1 162 ? -6.256 -4.850 1.474 1.00 96.12 162 ILE A O 1
ATOM 1272 N N . VAL A 1 163 ? -5.777 -7.025 1.829 1.00 93.94 163 VAL A N 1
ATOM 1273 C CA . VAL A 1 163 ? -6.241 -7.506 0.516 1.00 93.94 163 VAL A CA 1
ATOM 1274 C C . VAL A 1 163 ? -7.465 -8.415 0.605 1.00 93.94 163 VAL A C 1
ATOM 1276 O O . VAL A 1 163 ? -8.077 -8.709 -0.418 1.00 93.94 163 VAL A O 1
ATOM 1279 N N . GLY A 1 164 ? -7.854 -8.821 1.815 1.00 92.19 164 GLY A N 1
ATOM 1280 C CA . GLY A 1 164 ? -9.077 -9.575 2.070 1.00 92.19 164 GLY A CA 1
ATOM 1281 C C . GLY A 1 164 ? -9.028 -10.323 3.398 1.00 92.19 164 GLY A C 1
ATOM 1282 O O . GLY A 1 164 ? -8.201 -10.028 4.264 1.00 92.19 164 GLY A O 1
ATOM 1283 N N . ASN A 1 165 ? -9.894 -11.323 3.536 1.00 91.81 165 ASN A N 1
ATOM 1284 C CA . ASN A 1 165 ? -9.849 -12.296 4.618 1.00 91.81 165 ASN A CA 1
ATOM 1285 C C . ASN A 1 165 ? -10.032 -13.719 4.079 1.00 91.81 165 ASN A C 1
ATOM 1287 O O . ASN A 1 165 ? -10.627 -13.941 3.022 1.00 91.81 165 ASN A O 1
ATOM 1291 N N . GLU A 1 166 ? -9.521 -14.691 4.825 1.00 90.31 166 GLU A N 1
ATOM 1292 C CA . GLU A 1 166 ? -9.757 -16.104 4.577 1.00 90.31 166 GLU A CA 1
ATOM 1293 C C . GLU A 1 166 ? -9.749 -16.872 5.901 1.00 90.31 166 GLU A C 1
ATOM 1295 O O . GLU A 1 166 ? -8.822 -16.764 6.695 1.00 90.31 166 GLU A O 1
ATOM 1300 N N . GLY A 1 167 ? -10.779 -17.686 6.151 1.00 87.00 167 GLY A N 1
ATOM 1301 C CA . GLY A 1 167 ? -10.760 -18.638 7.269 1.00 87.00 167 GLY A CA 1
ATOM 1302 C C . GLY A 1 167 ? -10.729 -18.022 8.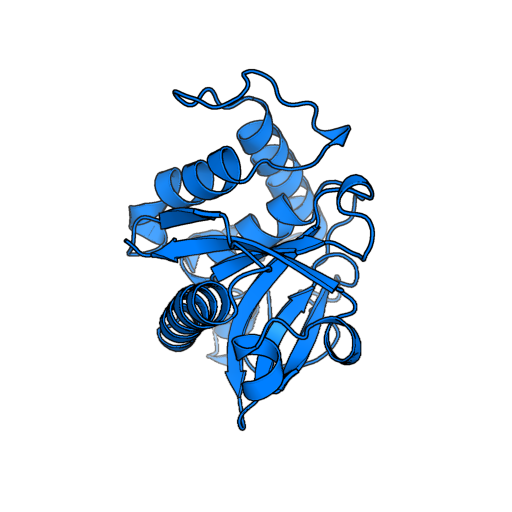675 1.00 87.00 167 GLY A C 1
ATOM 1303 O O . GLY A 1 167 ? -10.421 -18.740 9.621 1.00 87.00 167 GLY A O 1
ATOM 1304 N N . GLY A 1 168 ? -11.080 -16.739 8.820 1.00 90.50 168 GLY A N 1
ATOM 1305 C CA . GLY A 1 168 ? -10.977 -15.997 10.085 1.00 90.50 168 GLY A CA 1
ATOM 1306 C C . GLY A 1 168 ? -9.650 -15.255 10.266 1.00 90.50 168 GLY A C 1
ATOM 1307 O O . GLY A 1 168 ? -9.443 -14.643 11.311 1.00 90.50 168 GLY A O 1
ATOM 1308 N N . ASP A 1 169 ? -8.786 -15.279 9.251 1.00 94.25 169 ASP A N 1
ATOM 1309 C CA . ASP A 1 169 ? -7.558 -14.497 9.193 1.00 94.25 169 ASP A CA 1
ATOM 1310 C C . ASP A 1 169 ? -7.710 -13.356 8.181 1.00 94.25 169 ASP A C 1
ATOM 1312 O O . ASP A 1 169 ? -8.263 -13.525 7.093 1.00 94.25 169 ASP A O 1
ATOM 1316 N N . VAL A 1 170 ? -7.186 -12.188 8.529 1.00 95.06 170 VAL A N 1
ATOM 1317 C CA . VAL A 1 170 ? -6.983 -11.061 7.621 1.00 95.06 170 VAL A CA 1
ATOM 1318 C C . VAL A 1 170 ? -5.732 -11.327 6.791 1.00 95.06 170 VAL A C 1
ATOM 1320 O O . VAL A 1 170 ? -4.682 -11.692 7.326 1.00 95.06 170 VAL A O 1
ATOM 1323 N N . LEU A 1 171 ? -5.847 -11.143 5.478 1.00 94.94 171 LEU A N 1
ATOM 1324 C CA . LEU A 1 171 ? -4.743 -11.276 4.537 1.00 94.94 171 LEU A CA 1
ATOM 1325 C C . LEU A 1 171 ? -4.088 -9.910 4.346 1.00 94.94 171 LEU A C 1
ATOM 1327 O O . LEU A 1 171 ? -4.711 -8.970 3.841 1.00 94.94 171 LEU A O 1
ATOM 1331 N N . ILE A 1 172 ? -2.827 -9.813 4.756 1.00 95.75 172 ILE A N 1
ATOM 1332 C CA . ILE A 1 172 ? -2.031 -8.591 4.673 1.00 95.75 172 ILE A CA 1
ATOM 1333 C C . ILE A 1 172 ? -0.862 -8.843 3.734 1.00 95.75 172 ILE A C 1
ATOM 1335 O O . ILE A 1 172 ? -0.044 -9.724 3.976 1.00 95.75 172 ILE A O 1
ATOM 1339 N N . TYR A 1 173 ? -0.775 -8.066 2.663 1.00 96.06 173 TYR A N 1
ATOM 1340 C CA . TYR A 1 173 ? 0.402 -8.021 1.815 1.00 96.06 173 TYR A CA 1
ATOM 1341 C C . TYR A 1 173 ? 1.460 -7.088 2.427 1.00 96.06 173 TYR A C 1
ATOM 1343 O O . TYR A 1 173 ? 1.206 -5.899 2.650 1.00 96.06 173 TYR A O 1
ATOM 1351 N N . GLU A 1 174 ? 2.640 -7.646 2.687 1.00 95.00 174 GLU A N 1
ATOM 1352 C CA . GLU A 1 174 ? 3.836 -6.992 3.207 1.00 95.00 174 GLU A CA 1
ATOM 1353 C C . GLU A 1 174 ? 4.820 -6.744 2.041 1.00 95.00 174 GLU A C 1
ATOM 1355 O O . GLU A 1 174 ? 5.327 -7.694 1.430 1.00 95.00 174 GLU A O 1
ATOM 1360 N N . PRO A 1 175 ? 5.079 -5.475 1.667 1.00 95.62 175 PRO A N 1
ATOM 1361 C CA . PRO A 1 175 ? 5.872 -5.168 0.483 1.00 95.62 175 PRO A CA 1
ATOM 1362 C C . PRO A 1 175 ? 7.368 -5.487 0.576 1.00 95.62 175 PRO A C 1
ATOM 1364 O O . PRO A 1 175 ? 7.978 -5.648 -0.476 1.00 95.62 175 PRO A O 1
ATOM 1367 N N . THR A 1 176 ? 7.991 -5.539 1.754 1.00 92.81 176 THR A N 1
ATOM 1368 C CA . THR A 1 176 ? 9.442 -5.769 1.921 1.00 92.81 176 THR A CA 1
ATOM 1369 C C . THR A 1 176 ? 9.852 -7.128 1.375 1.00 92.81 176 THR A C 1
ATOM 1371 O O . THR A 1 176 ? 10.741 -7.214 0.519 1.00 92.81 176 THR A O 1
ATOM 1374 N N . GLY A 1 177 ? 9.185 -8.180 1.847 1.00 90.62 177 GLY A N 1
ATOM 1375 C CA . GLY A 1 177 ? 9.328 -9.547 1.359 1.00 90.62 177 GLY A CA 1
ATOM 1376 C C . GLY A 1 177 ? 8.546 -9.800 0.074 1.00 90.62 177 GLY A C 1
ATOM 1377 O O . GLY A 1 177 ? 8.930 -10.668 -0.707 1.00 90.62 177 GLY A O 1
ATOM 1378 N N . GLY A 1 178 ? 7.498 -9.011 -0.182 1.00 94.19 178 GLY A N 1
ATOM 1379 C CA . GLY A 1 178 ? 6.539 -9.311 -1.239 1.00 94.19 178 GLY A CA 1
ATOM 1380 C C . GLY A 1 178 ? 5.706 -10.526 -0.879 1.00 94.19 178 GLY A C 1
ATOM 1381 O O . GLY A 1 178 ? 5.540 -11.430 -1.692 1.00 94.19 178 GLY A O 1
ATOM 1382 N N . GLU A 1 179 ? 5.243 -10.585 0.362 1.00 94.81 179 GLU A N 1
ATOM 1383 C CA . GLU A 1 179 ? 4.555 -11.743 0.914 1.00 94.81 179 GLU A CA 1
ATOM 1384 C C . GLU A 1 179 ? 3.153 -11.377 1.379 1.00 94.81 179 GLU A C 1
ATOM 1386 O O . GLU A 1 179 ? 2.893 -10.256 1.805 1.00 94.81 179 GLU A O 1
ATOM 1391 N N . THR A 1 180 ? 2.230 -12.331 1.312 1.00 95.19 180 THR A N 1
ATOM 1392 C CA . THR A 1 180 ? 0.928 -12.197 1.968 1.00 95.19 180 THR A CA 1
ATOM 1393 C C . THR A 1 180 ? 0.916 -13.047 3.228 1.00 95.19 180 THR A C 1
ATOM 1395 O O . THR A 1 180 ? 1.030 -14.273 3.165 1.00 95.19 180 THR A O 1
ATOM 1398 N N . VAL A 1 181 ? 0.772 -12.392 4.376 1.00 93.94 181 VAL A N 1
ATOM 1399 C CA . VAL A 1 181 ? 0.717 -13.020 5.698 1.00 93.94 181 VAL A CA 1
ATOM 1400 C C . VAL A 1 181 ? -0.718 -13.102 6.206 1.00 93.94 181 VAL A C 1
ATOM 1402 O O . VAL A 1 181 ? -1.598 -12.347 5.786 1.00 93.94 181 VAL A O 1
ATOM 1405 N N . ARG A 1 182 ? -0.946 -14.041 7.128 1.00 94.12 182 ARG A N 1
ATOM 1406 C CA . ARG A 1 182 ? -2.207 -14.189 7.856 1.00 94.12 182 ARG A CA 1
ATOM 1407 C C . ARG A 1 182 ? -2.077 -13.560 9.227 1.00 94.12 182 ARG A C 1
ATOM 1409 O O . ARG A 1 182 ? -1.169 -13.904 9.978 1.00 94.12 182 ARG A O 1
ATOM 1416 N N . VAL A 1 183 ? -3.026 -12.699 9.552 1.00 94.50 183 VAL A N 1
ATOM 1417 C CA . VAL A 1 183 ? -3.193 -12.148 10.893 1.00 94.50 183 VAL A CA 1
ATOM 1418 C C . VAL A 1 183 ? -4.560 -12.576 11.403 1.00 94.50 183 VAL A C 1
ATOM 1420 O O . VAL A 1 183 ? -5.543 -12.292 10.718 1.00 94.50 183 VAL A O 1
ATOM 1423 N N . PRO A 1 184 ? -4.669 -13.220 12.577 1.00 95.06 184 PRO A N 1
ATOM 1424 C CA . PRO A 1 184 ? -5.967 -13.539 13.154 1.00 95.06 184 PRO A CA 1
ATOM 1425 C C . PRO A 1 184 ? -6.858 -12.298 13.206 1.00 95.06 184 PRO A C 1
ATOM 1427 O O . PRO A 1 184 ? -6.413 -11.226 13.616 1.00 95.06 184 PRO A O 1
ATOM 1430 N N . GLU A 1 185 ? -8.121 -12.420 12.793 1.00 94.62 185 GLU A N 1
ATOM 1431 C CA . GLU A 1 185 ? -9.034 -11.271 12.737 1.00 94.62 185 GLU A CA 1
ATOM 1432 C C . GLU A 1 185 ? -9.158 -10.573 14.094 1.00 94.62 185 GLU A C 1
ATOM 1434 O O . GLU A 1 185 ? -9.170 -9.348 14.159 1.00 94.62 185 GLU A O 1
ATOM 1439 N N . GLU A 1 186 ? -9.172 -11.334 15.189 1.00 93.56 186 GLU A N 1
ATOM 1440 C CA . GLU A 1 186 ? -9.177 -10.773 16.540 1.00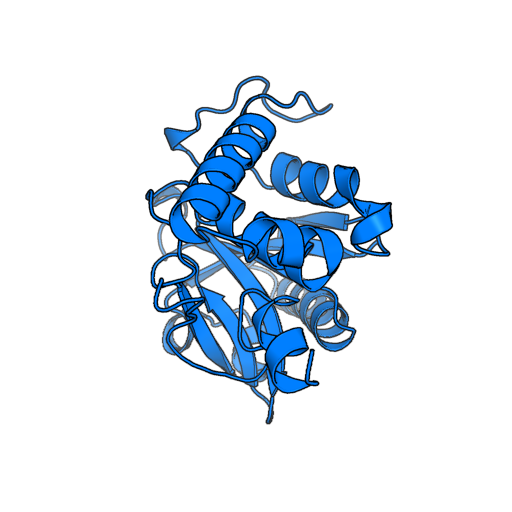 93.56 186 GLU A CA 1
ATOM 1441 C C . GLU A 1 186 ? -7.947 -9.896 16.811 1.00 93.56 186 GLU A C 1
ATOM 1443 O O . GLU A 1 186 ? -8.091 -8.784 17.318 1.00 93.56 186 GLU A O 1
ATOM 1448 N N . ASP A 1 187 ? -6.754 -10.353 16.437 1.00 93.12 187 ASP A N 1
ATOM 1449 C CA . ASP A 1 187 ? -5.515 -9.598 16.628 1.00 93.12 187 ASP A CA 1
ATOM 1450 C C . ASP A 1 187 ? -5.514 -8.332 15.776 1.00 93.12 187 ASP A C 1
ATOM 1452 O O . ASP A 1 187 ? -5.244 -7.240 16.278 1.00 93.12 187 ASP A O 1
ATOM 1456 N N . PHE A 1 188 ? -5.910 -8.456 14.509 1.00 93.50 188 PHE A N 1
ATOM 1457 C CA . PHE A 1 188 ? -6.020 -7.332 13.588 1.00 93.50 188 PHE A CA 1
ATOM 1458 C C . PHE A 1 188 ? -7.003 -6.269 14.095 1.00 93.50 188 PHE A C 1
ATOM 1460 O O . PHE A 1 188 ? -6.662 -5.089 14.168 1.00 93.50 188 PHE A O 1
ATOM 1467 N N . LEU A 1 189 ? -8.209 -6.674 14.506 1.00 92.94 189 LEU A N 1
ATOM 1468 C CA . LEU A 1 189 ? -9.221 -5.762 15.043 1.00 92.94 189 LEU A CA 1
ATOM 1469 C C . LEU A 1 189 ? -8.783 -5.105 16.352 1.00 92.94 189 LEU A C 1
ATOM 1471 O O . LEU A 1 189 ? -9.253 -4.013 16.673 1.00 92.94 189 LEU A O 1
ATOM 1475 N N . ASN A 1 190 ? -7.890 -5.756 17.095 1.00 88.75 190 ASN A N 1
ATOM 1476 C CA . ASN A 1 190 ? -7.321 -5.201 18.309 1.00 88.75 190 ASN A CA 1
ATO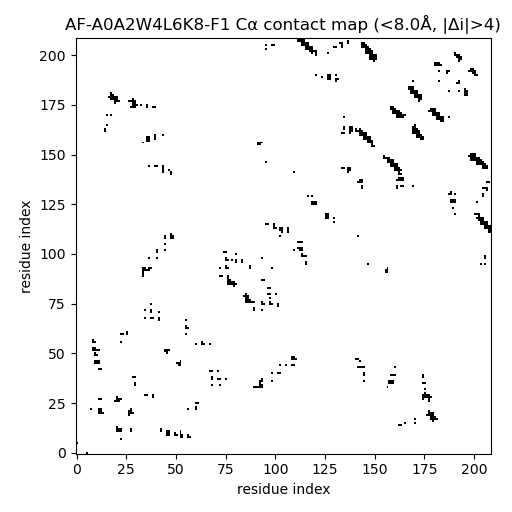M 1477 C C . ASN A 1 190 ? -6.070 -4.337 18.068 1.00 88.75 190 ASN A C 1
ATOM 1479 O O . ASN A 1 190 ? -5.632 -3.680 19.007 1.00 88.75 190 ASN A O 1
ATOM 1483 N N . GLY A 1 191 ? -5.531 -4.296 16.844 1.00 85.94 191 GLY A N 1
ATOM 1484 C CA . GLY A 1 191 ? -4.275 -3.609 16.517 1.00 85.94 191 GLY A CA 1
ATOM 1485 C C . GLY A 1 191 ? -3.010 -4.378 16.925 1.00 85.94 191 GLY A C 1
ATOM 1486 O O . GLY A 1 191 ? -1.916 -3.827 16.859 1.00 85.94 191 GLY A O 1
ATOM 1487 N N . ASN A 1 192 ? -3.136 -5.646 17.322 1.00 88.19 192 ASN A N 1
ATOM 1488 C CA . ASN A 1 192 ? -2.040 -6.488 17.804 1.00 88.19 192 ASN A CA 1
ATOM 1489 C C . ASN A 1 192 ? -1.302 -7.151 16.631 1.00 88.19 192 ASN A C 1
ATOM 1491 O O . ASN A 1 192 ? -1.473 -8.337 16.360 1.00 88.19 192 ASN A O 1
ATOM 1495 N N . LEU A 1 193 ? -0.489 -6.389 15.902 1.00 86.69 193 LEU A N 1
ATOM 1496 C CA . LEU A 1 193 ? 0.177 -6.887 14.694 1.00 86.69 193 LEU A CA 1
ATOM 1497 C C . LEU A 1 193 ? 1.571 -7.492 14.952 1.00 86.69 193 LEU A C 1
ATOM 1499 O O . LEU A 1 193 ? 2.124 -8.110 14.043 1.00 86.69 193 LEU A O 1
ATOM 1503 N N . SER A 1 194 ? 2.133 -7.377 16.162 1.00 84.62 194 SER A N 1
ATOM 1504 C CA . SER A 1 194 ? 3.541 -7.720 16.427 1.00 84.62 194 SER A CA 1
ATOM 1505 C C . SER A 1 194 ? 3.854 -9.192 16.169 1.00 84.62 194 SER A C 1
ATOM 1507 O O . SER A 1 194 ? 4.828 -9.505 15.491 1.00 84.62 194 SER A O 1
ATOM 1509 N N . ASP A 1 195 ? 3.016 -10.099 16.673 1.00 78.00 195 ASP A N 1
ATOM 1510 C CA . ASP A 1 195 ? 3.279 -11.543 16.615 1.00 78.00 195 ASP A CA 1
ATOM 1511 C C . ASP A 1 195 ? 3.033 -12.139 15.219 1.00 78.00 195 ASP A C 1
ATOM 1513 O O . ASP A 1 195 ? 3.697 -13.102 14.831 1.00 78.00 195 ASP A O 1
ATOM 1517 N N . SER A 1 196 ? 2.092 -11.564 14.464 1.00 73.56 196 SER A N 1
ATOM 1518 C CA . SER A 1 196 ? 1.591 -12.136 13.204 1.00 73.56 196 SER A CA 1
ATOM 1519 C C . SER A 1 196 ? 2.084 -11.404 11.952 1.00 73.56 196 SER A C 1
ATOM 1521 O O . SER A 1 196 ? 2.179 -12.009 10.888 1.00 73.56 196 SER A O 1
ATOM 1523 N N . ALA A 1 197 ? 2.402 -10.112 12.067 1.00 77.75 197 ALA A N 1
ATOM 1524 C CA . ALA A 1 197 ? 2.871 -9.272 10.964 1.00 77.75 197 ALA A CA 1
ATOM 1525 C C . ALA A 1 197 ? 4.152 -8.484 11.293 1.00 77.75 197 ALA A C 1
ATOM 1527 O O . ALA A 1 197 ? 4.705 -7.854 10.401 1.00 77.75 197 ALA A O 1
ATOM 1528 N N . GLY A 1 198 ? 4.654 -8.530 12.533 1.00 82.50 198 GLY A N 1
ATOM 1529 C CA . GLY A 1 198 ? 5.933 -7.918 12.906 1.00 82.50 198 GLY A CA 1
ATOM 1530 C C . GLY A 1 198 ? 5.885 -6.418 13.207 1.00 82.50 198 GLY A C 1
ATOM 1531 O O . GLY A 1 198 ? 6.946 -5.806 13.283 1.00 82.50 198 GLY A O 1
ATOM 1532 N N . PHE A 1 199 ? 4.698 -5.829 13.395 1.00 83.50 199 PHE A N 1
ATOM 1533 C CA . PHE A 1 199 ? 4.532 -4.392 13.654 1.00 83.50 199 PHE A CA 1
ATOM 1534 C C . PHE A 1 199 ? 3.811 -4.127 14.970 1.00 83.50 199 PHE A C 1
ATOM 1536 O O . PHE A 1 199 ? 2.820 -4.776 15.278 1.00 83.50 199 PHE A O 1
ATOM 1543 N N . ASP A 1 200 ? 4.265 -3.133 15.724 1.00 83.88 200 ASP A N 1
ATOM 1544 C CA . ASP A 1 200 ? 3.750 -2.864 17.069 1.00 83.88 200 ASP A CA 1
ATOM 1545 C C . ASP A 1 200 ? 2.568 -1.887 17.085 1.00 83.88 200 ASP A C 1
ATOM 1547 O O . ASP A 1 200 ? 1.776 -1.895 18.024 1.00 83.88 200 ASP A O 1
ATOM 1551 N N . HIS A 1 201 ? 2.441 -1.046 16.055 1.00 85.56 201 HIS A N 1
ATOM 1552 C CA . HIS A 1 201 ? 1.485 0.055 16.041 1.00 85.56 201 HIS A CA 1
ATOM 1553 C C . HIS A 1 201 ? 0.814 0.232 14.680 1.00 85.56 201 HIS A C 1
ATOM 1555 O O . HIS A 1 201 ? 1.462 0.152 13.634 1.00 85.56 201 HIS A O 1
ATOM 1561 N N . VAL A 1 202 ? -0.471 0.592 14.700 1.00 90.88 202 VAL A N 1
ATOM 1562 C CA . VAL A 1 202 ? -1.203 1.119 13.540 1.00 90.88 202 VAL A CA 1
ATOM 1563 C C . VAL A 1 202 ? -1.268 2.637 13.670 1.00 90.88 202 VAL A C 1
ATOM 1565 O O . VAL A 1 202 ? -1.735 3.153 14.676 1.00 90.88 202 VAL A O 1
ATOM 1568 N N . GLN A 1 203 ? -0.789 3.360 12.661 1.00 91.44 203 GLN A N 1
ATOM 1569 C CA . GLN A 1 203 ? -0.657 4.821 12.703 1.00 91.44 203 GLN A CA 1
ATOM 1570 C C . GLN A 1 203 ? -1.723 5.526 11.860 1.00 91.44 203 GLN A C 1
ATOM 1572 O O . GLN A 1 203 ? -2.241 6.580 12.234 1.00 91.44 203 GLN A O 1
ATOM 1577 N N . SER A 1 204 ? -2.057 4.965 10.696 1.00 94.38 204 SER A N 1
ATOM 1578 C CA . SER A 1 204 ? -3.128 5.497 9.850 1.00 94.38 204 SER A CA 1
ATOM 1579 C C . SER A 1 204 ? -3.691 4.448 8.904 1.00 94.38 204 SER A C 1
ATOM 1581 O O . SER A 1 204 ? -2.975 3.532 8.506 1.00 94.38 204 SER A O 1
ATOM 1583 N N . VAL A 1 205 ? -4.944 4.625 8.495 1.00 96.62 205 VAL A N 1
ATOM 1584 C CA . VAL A 1 205 ? -5.631 3.763 7.522 1.00 96.62 205 VAL A CA 1
ATOM 1585 C C . VAL A 1 205 ? -6.176 4.589 6.359 1.00 96.62 205 VAL A C 1
ATOM 1587 O O . VAL A 1 205 ? -6.618 5.724 6.558 1.00 96.62 205 VAL A O 1
ATOM 1590 N N . MET A 1 206 ? -6.157 4.026 5.149 1.00 96.94 206 MET A N 1
ATOM 1591 C CA . MET A 1 206 ? -6.738 4.623 3.943 1.00 96.94 206 MET A CA 1
ATOM 1592 C C . MET A 1 206 ? -8.051 3.913 3.631 1.00 96.94 206 MET A C 1
ATOM 1594 O O . MET A 1 206 ? -8.065 2.899 2.939 1.00 96.94 206 MET A O 1
ATOM 1598 N N . VAL A 1 207 ? -9.160 4.437 4.141 1.00 95.94 207 VAL A N 1
ATOM 1599 C CA . VAL A 1 207 ? -10.477 3.795 4.041 1.00 95.94 207 VAL A CA 1
ATOM 1600 C C . VAL A 1 207 ? -11.363 4.474 2.989 1.00 95.94 207 VAL A C 1
ATOM 1602 O O . VAL A 1 207 ? -11.235 5.684 2.779 1.00 95.94 207 VAL A O 1
ATOM 1605 N N . PRO A 1 208 ? -12.255 3.725 2.315 1.00 94.56 208 PRO A N 1
ATOM 1606 C CA . PRO A 1 208 ? -13.262 4.291 1.416 1.00 94.56 208 PRO A CA 1
ATOM 1607 C C . PRO A 1 208 ? -14.186 5.309 2.105 1.00 94.56 208 PRO A C 1
ATOM 1609 O O . PRO A 1 208 ? -14.464 5.175 3.300 1.00 94.56 208 PRO A O 1
ATOM 1612 N N . LYS A 1 209 ? -14.674 6.303 1.352 1.00 89.31 209 LYS A N 1
ATOM 1613 C CA . LYS A 1 209 ? -15.560 7.380 1.835 1.00 89.31 209 LYS A CA 1
ATOM 1614 C C . LYS A 1 209 ? -16.942 7.387 1.176 1.00 89.31 209 LYS A C 1
ATOM 1616 O O . LYS A 1 209 ? -17.033 7.009 -0.012 1.00 89.31 209 LYS A O 1
#

Organism: NCBI:txid37925

Solvent-accessible surface area (backbone atoms only — not comparable to full-atom values): 10810 Å² total; per-residue (Å²): 129,54,75,68,57,46,54,66,30,37,34,66,58,56,84,86,48,71,41,79,22,56,52,99,89,40,71,48,44,30,91,49,94,41,29,25,42,39,42,41,50,54,47,43,47,14,64,46,23,48,67,58,17,31,66,31,50,56,79,60,36,70,62,37,46,51,54,48,43,54,53,47,45,49,45,44,18,58,49,76,52,94,93,52,68,70,59,43,59,55,90,64,25,57,51,65,68,37,51,26,46,54,50,41,77,37,16,85,52,59,76,42,43,48,42,65,43,78,40,50,75,87,40,67,67,54,34,32,48,56,38,48,52,34,52,51,40,8,63,73,64,40,53,20,47,31,37,36,20,47,92,53,65,84,82,48,73,39,32,34,26,35,57,24,66,58,99,67,21,34,32,34,37,39,23,75,80,7,25,25,40,62,29,50,41,70,35,52,34,68,47,55,30,43,91,54,73,68,25,57,38,51,50,30,40,38,33,77,107

Mean predicted aligned error: 4.58 Å

Nearest PDB structures (foldseek):
  8vp6-assembly1_A  TM=7.011E-01  e=5.080E-04  Acetivibrio thermocellus ATCC 27405
  5d76-assembly1_A  TM=6.163E-01  e=1.176E-01  Streptococcus phage phi7917
  5d74-assembly1_A  TM=5.577E-01  e=1.049E-01  Streptococcus phage phi7917
  5d74-assembly2_B  TM=5.713E-01  e=1.970E-01  Streptococcus phage phi7917
  1ib8-assembly1_A  TM=4.765E-01  e=1.233E+00  Streptococcus pneumoniae